Protein AF-A0A1L7V7K7-F1 (afdb_monomer_lite)

Organism: Fusarium proliferatum (strain ET1) (NCBI:txid1227346)

Sequence (189 aa):
MALFISEPGSHTLYAVCMPRGWQGPTYLFPGSSVAGHPISSGIRSSDGFTFQLPGIPSYNTPSGQVSMTYHRSRSNPRYSFSMSVEHGGSRRTESFEWRISSEAQRSAYSMVWQLVSLGRTSRSSSTRSRSSEVVAMVHEDNTASGSASAQRSGGFQFLGRAATGSMGYHWTVTALMSSVVILQDTSRE

Foldseek 3Di:
DKDFDADVVGFTQWIWDAPPPLQGKIFICGGDDPDDHGQKIWDADPFGIKMWHPADVVVRRHTDMKTWGWDDDPVWTKIKTWDWWADPNDTAIWIKMWTWDPCCVVPFFVTKIFIWTQGHPDPDDDDDDRPIDGFKMKTWTDDPDPDPVDDIDIDIDTDDPVNVVRGDDRVVVVSVVRSSNVVSVVVVD

Secondary structure (DSSP, 8-state):
-EEEEE-TTS-EEEEEE-TTGGGS-EEEEESSS--S--SEEEEEETTEEEEEE--BGGGTB--EEEEEEEE--SSS-EEEEEEEEEETTEEEEEEEEEEE-GGGGGSSEEEEEEEEEEEE--SS--------EEEEEEEEE------TT----EEEEE-GGGGGTTT-HHHHHHHHHHHHHHHHHHTT-

Structure (mmCIF, N/CA/C/O backbone):
data_AF-A0A1L7V7K7-F1
#
_entry.id   AF-A0A1L7V7K7-F1
#
loop_
_atom_site.group_PDB
_atom_site.id
_atom_site.type_symbol
_atom_site.label_atom_id
_atom_site.label_alt_id
_atom_site.label_comp_id
_atom_site.label_asym_id
_atom_site.label_entity_id
_atom_site.label_seq_id
_atom_site.pdbx_PDB_ins_code
_atom_site.Cartn_x
_atom_site.Cartn_y
_atom_site.Cartn_z
_atom_site.occupancy
_atom_site.B_iso_or_equiv
_atom_site.auth_seq_id
_atom_site.auth_comp_id
_atom_site.auth_asym_id
_atom_site.auth_atom_id
_atom_site.pdbx_PDB_model_num
ATOM 1 N N . MET A 1 1 ? 6.901 -17.111 -0.696 1.00 83.00 1 MET A N 1
ATOM 2 C CA . MET A 1 1 ? 5.439 -16.898 -0.630 1.00 83.00 1 MET A CA 1
ATOM 3 C C . MET A 1 1 ? 5.056 -15.815 -1.626 1.00 83.00 1 MET A C 1
ATOM 5 O O . MET A 1 1 ? 5.849 -14.895 -1.800 1.00 83.00 1 MET A O 1
ATOM 9 N N . ALA A 1 2 ? 3.891 -15.917 -2.268 1.00 85.25 2 ALA A N 1
ATOM 10 C CA . ALA A 1 2 ? 3.385 -14.883 -3.166 1.00 85.25 2 ALA A CA 1
ATOM 11 C C . ALA A 1 2 ? 1.914 -14.558 -2.868 1.00 85.25 2 ALA A C 1
ATOM 13 O O . ALA A 1 2 ? 1.168 -15.442 -2.451 1.00 85.25 2 ALA A O 1
ATOM 14 N N . LEU A 1 3 ? 1.528 -13.300 -3.074 1.00 85.75 3 LEU A N 1
ATOM 15 C CA . LEU A 1 3 ? 0.142 -12.832 -3.091 1.00 85.75 3 LEU A CA 1
ATOM 16 C C . LEU A 1 3 ? -0.147 -12.268 -4.481 1.00 85.75 3 LEU A C 1
ATOM 18 O O . LEU A 1 3 ? 0.707 -11.607 -5.069 1.00 85.75 3 LEU A O 1
ATOM 22 N N . PHE A 1 4 ? -1.345 -12.509 -4.994 1.00 86.50 4 PHE A N 1
ATOM 23 C CA . PHE A 1 4 ? -1.779 -12.001 -6.290 1.00 86.50 4 PHE A CA 1
ATOM 24 C C . PHE A 1 4 ? -2.942 -11.043 -6.075 1.00 86.50 4 PHE A C 1
ATOM 26 O O . PHE A 1 4 ? -3.904 -11.376 -5.389 1.00 86.50 4 PHE A O 1
ATOM 33 N N . ILE A 1 5 ? -2.829 -9.845 -6.638 1.00 85.62 5 ILE A N 1
ATOM 34 C CA . ILE A 1 5 ? -3.809 -8.773 -6.486 1.00 85.62 5 ILE A CA 1
ATOM 35 C C . ILE A 1 5 ? -4.532 -8.626 -7.815 1.00 85.62 5 ILE A C 1
ATOM 37 O O . ILE A 1 5 ? -3.906 -8.381 -8.846 1.00 85.62 5 ILE A O 1
ATOM 41 N N . SER A 1 6 ? -5.847 -8.785 -7.783 1.00 83.19 6 SER A N 1
ATOM 42 C CA . SER A 1 6 ? -6.733 -8.686 -8.941 1.00 83.19 6 SER A CA 1
ATOM 43 C C . SER A 1 6 ? -7.924 -7.804 -8.592 1.00 83.19 6 SER A C 1
ATOM 45 O O . SER A 1 6 ? -8.318 -7.712 -7.428 1.00 83.19 6 SER A O 1
ATOM 47 N N . GLU A 1 7 ? -8.491 -7.148 -9.600 1.00 81.75 7 GLU A N 1
ATOM 48 C CA . GLU A 1 7 ? -9.843 -6.609 -9.469 1.00 81.75 7 GLU A CA 1
ATOM 49 C C . GLU A 1 7 ? -10.854 -7.767 -9.477 1.00 81.75 7 GLU A C 1
ATOM 51 O O . GLU A 1 7 ? -10.605 -8.786 -10.135 1.00 81.75 7 GLU A O 1
ATOM 56 N N . PRO A 1 8 ? -11.999 -7.642 -8.783 1.00 76.25 8 PRO A N 1
ATOM 57 C CA . PRO A 1 8 ? -13.026 -8.677 -8.786 1.00 76.25 8 PRO A CA 1
ATOM 58 C C . PRO A 1 8 ? -13.440 -9.072 -10.211 1.00 76.25 8 PRO A C 1
ATOM 60 O O . PRO A 1 8 ? -13.884 -8.235 -10.992 1.00 76.25 8 PRO A O 1
ATOM 63 N N . GLY A 1 9 ? -13.291 -10.356 -10.549 1.00 76.00 9 GLY A N 1
ATOM 64 C CA . GLY A 1 9 ? -13.632 -10.886 -11.875 1.00 76.00 9 GLY A CA 1
ATOM 65 C C . GLY A 1 9 ? -12.645 -10.534 -12.997 1.00 76.00 9 GLY A C 1
ATOM 66 O O . GLY A 1 9 ? -12.953 -10.786 -14.159 1.00 76.00 9 GLY A O 1
ATOM 67 N N . SER A 1 10 ? -11.477 -9.972 -12.673 1.00 81.75 10 SER A N 1
ATOM 68 C CA . SER A 1 10 ? -10.456 -9.553 -13.640 1.00 81.75 10 SER A CA 1
ATOM 69 C C . SER A 1 10 ? -9.175 -10.390 -13.546 1.00 81.75 10 SER A C 1
ATOM 71 O O . SER A 1 10 ? -9.018 -11.265 -12.692 1.00 81.75 10 SER A O 1
ATOM 73 N N . HIS A 1 11 ? -8.230 -10.108 -14.441 1.00 83.38 11 HIS A N 1
ATOM 74 C CA . HIS A 1 11 ? -6.887 -10.673 -14.394 1.00 83.38 11 HIS A CA 1
ATOM 75 C C . HIS A 1 11 ? -6.049 -10.036 -13.273 1.00 83.38 11 HIS A C 1
ATOM 77 O O . HIS A 1 11 ? -6.272 -8.899 -12.855 1.00 83.38 11 HIS A O 1
ATOM 83 N N . THR A 1 12 ? -5.044 -10.769 -12.796 1.00 84.50 12 THR A N 1
ATOM 84 C CA . THR A 1 12 ? -4.096 -10.280 -11.789 1.00 84.50 12 THR A CA 1
ATOM 85 C C . THR A 1 12 ? -3.324 -9.063 -12.294 1.00 84.50 12 THR A C 1
ATOM 87 O O . THR A 1 12 ? -2.594 -9.143 -13.283 1.00 84.50 12 THR A O 1
ATOM 90 N N . LEU A 1 13 ? -3.448 -7.956 -11.565 1.00 86.94 13 LEU A N 1
ATOM 91 C CA . LEU A 1 13 ? -2.788 -6.684 -11.847 1.00 86.94 13 LEU A CA 1
ATOM 92 C C . LEU A 1 13 ? -1.387 -6.609 -11.247 1.00 86.94 13 LEU A C 1
ATOM 94 O O . LEU A 1 13 ? -0.499 -6.003 -11.845 1.00 86.94 13 LEU A O 1
ATOM 98 N N . TYR A 1 14 ? -1.191 -7.214 -10.074 1.00 90.81 14 TYR A N 1
ATOM 99 C CA . TYR A 1 14 ? 0.098 -7.216 -9.394 1.00 90.81 14 TYR A CA 1
ATOM 100 C C . TYR A 1 14 ? 0.385 -8.552 -8.720 1.00 90.81 14 TYR A C 1
ATOM 102 O O . TYR A 1 14 ? -0.503 -9.189 -8.148 1.00 90.81 14 TYR A O 1
ATOM 110 N N . ALA A 1 15 ? 1.660 -8.926 -8.705 1.00 92.00 15 ALA A N 1
ATOM 111 C CA . ALA A 1 15 ? 2.170 -10.037 -7.923 1.00 92.00 15 ALA A CA 1
ATOM 112 C C . ALA A 1 15 ? 3.086 -9.499 -6.824 1.00 92.00 15 ALA A C 1
ATOM 114 O O . ALA A 1 15 ? 4.034 -8.760 -7.080 1.00 92.00 15 ALA A O 1
ATOM 115 N N . VAL A 1 16 ? 2.821 -9.885 -5.583 1.00 92.25 16 VAL A N 1
ATOM 116 C CA . VAL A 1 16 ? 3.656 -9.549 -4.434 1.00 92.25 16 VAL A CA 1
ATOM 117 C C . VAL A 1 16 ? 4.442 -10.782 -4.035 1.00 92.25 16 VAL A C 1
ATOM 119 O O . VAL A 1 16 ? 3.859 -11.810 -3.707 1.00 92.25 16 VAL A O 1
ATOM 122 N N . CYS A 1 17 ? 5.765 -10.687 -4.024 1.00 92.25 17 CYS A N 1
ATOM 123 C CA . CYS A 1 17 ? 6.652 -11.764 -3.614 1.00 92.25 17 CYS A CA 1
ATOM 124 C C . CYS A 1 17 ? 7.291 -11.462 -2.258 1.00 92.25 17 CYS A C 1
ATOM 126 O O . CYS A 1 17 ? 7.844 -10.387 -2.032 1.00 92.25 17 CYS A O 1
ATOM 128 N N . MET A 1 18 ? 7.261 -12.458 -1.379 1.00 91.94 18 MET A N 1
ATOM 129 C CA . MET A 1 18 ? 7.929 -12.474 -0.083 1.00 91.94 18 MET A CA 1
ATOM 130 C C . MET A 1 18 ? 8.817 -13.727 -0.024 1.00 91.94 18 MET A C 1
ATOM 132 O O . MET A 1 18 ? 8.355 -14.804 0.388 1.00 91.94 18 MET A O 1
ATOM 136 N N . PRO A 1 19 ? 10.081 -13.651 -0.489 1.00 89.31 19 PRO A N 1
ATOM 137 C CA . PRO A 1 19 ? 10.934 -14.829 -0.654 1.00 89.31 19 PRO A CA 1
ATOM 138 C C . PRO A 1 19 ? 11.306 -15.481 0.681 1.00 89.31 19 PRO A C 1
ATOM 140 O O . PRO A 1 19 ? 11.466 -16.694 0.739 1.00 89.31 19 PRO A O 1
ATOM 143 N N . ARG A 1 20 ? 11.372 -14.701 1.768 1.00 87.81 20 ARG A N 1
ATOM 144 C CA . ARG A 1 20 ? 11.636 -15.194 3.133 1.00 87.81 20 ARG A CA 1
ATOM 145 C C . ARG A 1 20 ? 10.361 -15.307 3.986 1.00 87.81 20 ARG A C 1
ATOM 147 O O . ARG A 1 20 ? 10.420 -15.207 5.206 1.00 87.81 20 ARG A O 1
ATOM 154 N N . GLY A 1 21 ? 9.204 -15.478 3.341 1.00 84.25 21 GLY A N 1
ATOM 155 C CA . GLY A 1 21 ? 7.898 -15.550 4.008 1.00 84.25 21 GLY A CA 1
ATOM 156 C C . GLY A 1 21 ? 7.447 -14.213 4.607 1.00 84.25 21 GLY A C 1
ATOM 157 O O . GLY A 1 21 ? 8.008 -13.165 4.293 1.00 84.25 21 GLY A O 1
ATOM 158 N N . TRP A 1 22 ? 6.446 -14.255 5.492 1.00 79.62 22 TRP A N 1
ATOM 159 C CA . TRP A 1 22 ? 5.817 -13.077 6.114 1.00 79.62 22 TRP A CA 1
ATOM 160 C C . TRP A 1 22 ? 6.782 -12.159 6.883 1.00 79.62 22 TRP A C 1
ATOM 162 O O . TRP A 1 22 ? 6.464 -11.006 7.140 1.00 79.62 22 TRP A O 1
ATOM 172 N N . GLN A 1 23 ? 7.970 -12.640 7.251 1.00 79.00 23 GLN A N 1
ATOM 173 C CA . GLN A 1 23 ? 8.975 -11.840 7.961 1.00 79.00 23 GLN A CA 1
ATOM 174 C C . GLN A 1 23 ? 10.032 -11.221 7.034 1.00 79.00 23 GLN A C 1
ATOM 176 O O . GLN A 1 23 ? 10.918 -10.504 7.499 1.00 79.00 23 GLN A O 1
ATOM 181 N N . GLY A 1 24 ? 9.969 -11.536 5.742 1.00 85.56 24 GLY A N 1
ATOM 182 C CA . GLY A 1 24 ? 10.949 -11.142 4.748 1.00 85.56 24 GLY A CA 1
ATOM 183 C C . GLY A 1 24 ? 10.698 -9.781 4.105 1.00 85.56 24 GLY A C 1
ATOM 184 O O . GLY A 1 24 ? 9.667 -9.151 4.338 1.00 85.56 24 GLY A O 1
ATOM 185 N N . PRO A 1 25 ? 11.631 -9.346 3.241 1.00 92.19 25 PRO A N 1
ATOM 186 C CA . PRO A 1 25 ? 11.373 -8.245 2.326 1.00 92.19 25 PRO A CA 1
ATOM 187 C C . PRO A 1 25 ? 10.190 -8.568 1.406 1.00 92.19 25 PRO A C 1
ATOM 189 O O . PRO A 1 25 ? 9.954 -9.727 1.053 1.00 92.19 25 PRO A O 1
ATOM 192 N N . THR A 1 26 ? 9.493 -7.518 0.994 1.00 94.38 26 THR A N 1
ATOM 193 C CA . THR A 1 26 ? 8.319 -7.573 0.121 1.00 94.38 26 THR A CA 1
ATOM 194 C C . THR A 1 26 ? 8.671 -6.940 -1.212 1.00 94.38 26 THR A C 1
ATOM 196 O O . THR A 1 26 ? 9.276 -5.874 -1.246 1.00 94.38 26 THR A O 1
ATOM 199 N N . TYR A 1 27 ? 8.293 -7.569 -2.317 1.00 95.19 27 TYR A N 1
ATOM 200 C CA . TYR A 1 27 ? 8.571 -7.075 -3.663 1.00 95.19 27 TYR A CA 1
ATOM 201 C C . TYR A 1 27 ? 7.287 -7.060 -4.479 1.00 95.19 2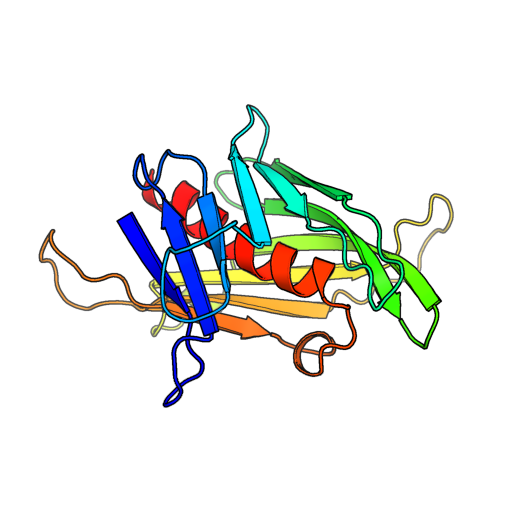7 TYR A C 1
ATOM 203 O O . TYR A 1 27 ? 6.605 -8.078 -4.550 1.00 95.19 27 TYR A O 1
ATOM 211 N N . LEU A 1 28 ? 6.973 -5.930 -5.102 1.00 95.25 28 LEU A N 1
ATOM 212 C CA . LEU A 1 28 ? 5.815 -5.773 -5.975 1.00 95.25 28 LEU A CA 1
ATOM 213 C C . LEU A 1 28 ? 6.252 -5.882 -7.431 1.00 95.25 28 LEU A C 1
ATOM 215 O O . LEU A 1 28 ? 7.152 -5.161 -7.861 1.00 95.25 28 LEU A O 1
ATOM 219 N N . PHE A 1 29 ? 5.587 -6.741 -8.188 1.00 93.75 29 PHE A N 1
ATOM 220 C CA . PHE A 1 29 ? 5.781 -6.938 -9.617 1.00 93.75 29 PHE A CA 1
ATOM 221 C C . PHE A 1 29 ? 4.502 -6.554 -10.365 1.00 93.75 29 PHE A C 1
ATOM 223 O O . PHE A 1 29 ? 3.403 -6.790 -9.852 1.00 93.75 29 PHE A O 1
ATOM 230 N N . PRO A 1 30 ? 4.623 -5.967 -11.565 1.00 90.31 30 PRO A N 1
ATOM 231 C CA . PRO A 1 30 ? 3.476 -5.714 -12.420 1.00 90.31 30 PRO A CA 1
ATOM 232 C C . PRO A 1 30 ? 2.974 -7.027 -13.039 1.00 90.31 30 PRO A C 1
ATOM 234 O O . PRO A 1 30 ? 3.761 -7.901 -13.403 1.00 90.31 30 PRO A O 1
ATOM 237 N N . GLY A 1 31 ? 1.658 -7.146 -13.192 1.00 88.12 31 GLY A N 1
ATOM 238 C CA . GLY A 1 31 ? 0.999 -8.294 -13.807 1.00 88.12 31 GLY A CA 1
ATOM 239 C C . GLY A 1 31 ? 0.912 -9.526 -12.906 1.00 88.12 31 GLY A C 1
ATOM 240 O O . GLY A 1 31 ? 0.978 -9.453 -11.679 1.00 88.12 31 GLY A O 1
ATOM 241 N N . SER A 1 32 ? 0.739 -10.686 -13.538 1.00 84.81 32 SER A N 1
ATOM 242 C CA . SER A 1 32 ? 0.409 -11.951 -12.873 1.00 84.81 32 SER A CA 1
ATOM 243 C C . SER A 1 32 ? 1.611 -12.830 -12.518 1.00 84.81 32 SER A C 1
ATOM 245 O O . SER A 1 32 ? 1.422 -13.927 -11.996 1.00 84.81 32 SER A O 1
ATOM 247 N N . SER A 1 33 ? 2.843 -12.396 -12.802 1.00 87.25 33 SER A N 1
ATOM 248 C CA . SER A 1 33 ? 4.048 -13.216 -12.629 1.00 87.25 33 SER A CA 1
ATOM 249 C C . SER A 1 33 ? 5.135 -12.509 -11.827 1.00 87.25 33 SER A C 1
ATOM 251 O O . SER A 1 33 ? 5.398 -11.326 -12.027 1.00 87.25 33 SER A O 1
ATOM 253 N N . VAL A 1 34 ? 5.840 -13.269 -10.988 1.00 88.75 34 VAL A N 1
ATOM 254 C CA . VAL A 1 34 ? 7.068 -12.826 -10.311 1.00 88.75 34 VAL A CA 1
ATOM 255 C C . VAL A 1 34 ? 8.242 -12.989 -11.280 1.00 88.75 34 VAL A C 1
ATOM 257 O O . VAL A 1 34 ? 9.012 -13.942 -11.193 1.00 88.75 34 VAL A O 1
ATOM 260 N N . ALA A 1 35 ? 8.332 -12.091 -12.258 1.00 87.56 35 ALA A N 1
ATOM 261 C CA . ALA A 1 35 ? 9.366 -12.109 -13.286 1.00 87.56 35 ALA A CA 1
ATOM 262 C C . ALA A 1 35 ? 9.871 -10.690 -13.580 1.00 87.56 35 ALA A C 1
ATOM 264 O O . ALA A 1 35 ? 9.125 -9.717 -13.484 1.00 87.56 35 ALA A O 1
ATOM 265 N N . GLY A 1 36 ? 11.147 -10.577 -13.955 1.00 86.88 36 GLY A N 1
ATOM 266 C CA . GLY A 1 36 ? 11.787 -9.293 -14.240 1.00 86.88 36 GLY A CA 1
ATOM 267 C C . GLY A 1 36 ? 12.149 -8.496 -12.983 1.00 86.88 36 GLY A C 1
ATOM 268 O O . GLY A 1 36 ? 12.460 -9.068 -11.938 1.00 86.88 36 GLY A O 1
ATOM 269 N N . HIS A 1 37 ? 12.149 -7.166 -13.103 1.00 88.56 37 HIS A N 1
ATOM 270 C CA . HIS A 1 37 ? 12.490 -6.258 -12.007 1.00 88.56 37 HIS A CA 1
ATOM 271 C C . HIS A 1 37 ? 11.230 -5.838 -11.235 1.00 88.56 37 HIS A C 1
ATOM 273 O O . HIS A 1 37 ? 10.242 -5.450 -11.864 1.00 88.56 37 HIS A O 1
ATOM 279 N N . PRO A 1 38 ? 11.247 -5.869 -9.890 1.00 92.62 38 PRO A N 1
ATOM 280 C CA . PRO A 1 38 ? 10.125 -5.383 -9.101 1.00 92.62 38 PRO A CA 1
ATOM 281 C C . PRO A 1 38 ? 9.952 -3.873 -9.295 1.00 92.62 38 PRO A C 1
ATOM 283 O O . PRO A 1 38 ? 10.927 -3.122 -9.317 1.00 92.62 38 PRO A O 1
ATOM 286 N N . ILE A 1 39 ? 8.702 -3.420 -9.379 1.00 93.62 39 ILE A N 1
ATOM 287 C CA . ILE A 1 39 ? 8.369 -1.992 -9.437 1.00 93.62 39 ILE A CA 1
ATOM 288 C C . ILE A 1 39 ? 8.505 -1.324 -8.072 1.00 93.62 39 ILE A C 1
ATOM 290 O O . ILE A 1 39 ? 8.667 -0.115 -8.006 1.00 93.62 39 ILE A O 1
ATOM 294 N N . SER A 1 40 ? 8.450 -2.085 -6.978 1.00 95.44 40 SER A N 1
ATOM 295 C CA . SER A 1 40 ? 8.693 -1.568 -5.633 1.00 95.44 40 SER A CA 1
ATOM 296 C C . SER A 1 40 ? 9.220 -2.660 -4.713 1.00 95.44 40 SER A C 1
ATOM 298 O O . SER A 1 40 ? 8.922 -3.842 -4.895 1.00 95.44 40 SER A O 1
ATOM 300 N N . SER A 1 41 ? 9.997 -2.262 -3.710 1.00 95.50 41 SER A N 1
ATOM 301 C CA . SER A 1 41 ? 10.433 -3.143 -2.631 1.00 95.50 41 SER A CA 1
ATOM 302 C C . SER A 1 41 ? 10.151 -2.514 -1.272 1.00 95.50 41 SER A C 1
ATOM 304 O O . SER A 1 41 ? 10.249 -1.302 -1.105 1.00 95.50 41 SER A O 1
ATOM 306 N N . GLY A 1 42 ? 9.770 -3.342 -0.307 1.00 94.88 42 GLY A N 1
ATOM 307 C CA . GLY A 1 42 ? 9.494 -2.980 1.074 1.00 94.88 42 GLY A CA 1
ATOM 308 C C . GLY A 1 42 ? 10.417 -3.757 1.997 1.00 94.88 42 GLY A C 1
ATOM 309 O O . GLY A 1 42 ? 10.508 -4.982 1.908 1.00 94.88 42 GLY A O 1
ATOM 310 N N . ILE A 1 43 ? 11.110 -3.048 2.881 1.00 92.81 43 ILE A N 1
ATOM 311 C CA . ILE A 1 43 ? 12.002 -3.643 3.876 1.00 92.81 43 ILE A CA 1
ATOM 312 C C . ILE A 1 43 ? 11.571 -3.148 5.250 1.00 92.81 43 ILE A C 1
ATOM 314 O O . ILE A 1 43 ? 11.309 -1.961 5.443 1.00 92.81 43 ILE A O 1
ATOM 318 N N . ARG A 1 44 ? 11.496 -4.066 6.211 1.00 88.44 44 ARG A N 1
ATOM 319 C CA . ARG A 1 44 ? 11.231 -3.735 7.609 1.00 88.44 44 ARG A CA 1
ATOM 320 C C . ARG A 1 44 ? 12.470 -3.108 8.252 1.00 88.44 44 ARG A C 1
ATOM 322 O O . ARG A 1 44 ? 13.573 -3.626 8.097 1.00 88.44 44 ARG A O 1
ATOM 329 N N . SER A 1 45 ? 12.269 -2.039 9.010 1.00 83.00 45 SER A N 1
ATOM 330 C CA . SER A 1 45 ? 13.265 -1.420 9.890 1.00 83.00 45 SER A CA 1
ATOM 331 C C . SER A 1 45 ? 12.855 -1.593 11.363 1.00 83.00 45 SER A C 1
ATOM 333 O O . SER A 1 45 ? 11.803 -2.167 11.658 1.00 83.00 45 SER A O 1
ATOM 335 N N . SER A 1 46 ? 13.686 -1.140 12.309 1.00 79.00 46 SER A N 1
ATOM 336 C CA . SER A 1 46 ? 13.387 -1.197 13.754 1.00 79.00 46 SER A CA 1
ATOM 337 C C . SER A 1 46 ? 12.040 -0.555 14.100 1.00 79.00 46 SER A C 1
ATOM 339 O O . SER A 1 46 ? 11.251 -1.125 14.861 1.00 79.00 46 SER A O 1
ATOM 341 N N . ASP A 1 47 ? 11.769 0.589 13.470 1.00 83.00 47 ASP A N 1
ATOM 342 C CA . ASP A 1 47 ? 10.685 1.505 13.832 1.00 83.00 47 ASP A CA 1
ATOM 343 C C . ASP A 1 47 ? 9.562 1.562 12.783 1.00 83.00 47 ASP A C 1
ATOM 345 O O . ASP A 1 47 ? 8.646 2.382 12.878 1.00 83.00 47 ASP A O 1
ATOM 349 N N . GLY A 1 48 ? 9.605 0.681 11.776 1.00 90.31 48 GLY A N 1
ATOM 350 C CA . GLY A 1 48 ? 8.571 0.600 10.752 1.00 90.31 48 GLY A CA 1
ATOM 351 C C . GLY A 1 48 ? 9.020 -0.096 9.470 1.00 90.31 48 GLY A C 1
ATOM 352 O O . GLY A 1 48 ? 9.577 -1.194 9.502 1.00 90.31 48 GLY A O 1
ATOM 353 N N . PHE A 1 49 ? 8.726 0.526 8.332 1.00 93.62 49 PHE A N 1
ATOM 354 C CA . PHE A 1 49 ? 8.955 -0.024 7.000 1.00 93.62 49 PHE A CA 1
ATOM 355 C C . PHE A 1 49 ? 9.436 1.058 6.044 1.00 93.62 49 PHE A C 1
ATOM 357 O O . PHE A 1 49 ? 9.033 2.214 6.138 1.00 93.62 49 PHE A O 1
ATOM 364 N N . THR A 1 50 ? 10.256 0.663 5.083 1.00 95.56 50 THR A N 1
ATOM 365 C CA . THR A 1 50 ? 10.773 1.556 4.054 1.00 95.56 50 THR A CA 1
ATOM 366 C C . THR A 1 50 ? 10.464 0.982 2.685 1.00 95.56 50 THR A C 1
ATOM 368 O O . THR A 1 50 ? 10.801 -0.170 2.405 1.00 95.56 50 THR A O 1
ATOM 371 N N . PHE A 1 51 ? 9.849 1.795 1.831 1.00 96.31 51 PHE A N 1
ATOM 372 C CA . PHE A 1 51 ? 9.465 1.441 0.471 1.00 96.31 51 PHE A CA 1
ATOM 373 C C . PHE A 1 51 ? 10.347 2.161 -0.545 1.00 96.31 51 PHE A C 1
ATOM 375 O O . PHE A 1 51 ? 10.500 3.380 -0.475 1.00 96.31 51 PHE A O 1
ATOM 382 N N . GLN A 1 52 ? 10.905 1.418 -1.498 1.00 96.75 52 GLN A N 1
ATOM 383 C CA . GLN A 1 52 ? 11.581 1.963 -2.674 1.00 96.75 52 GLN A CA 1
ATOM 384 C C . GLN A 1 52 ? 10.576 2.108 -3.812 1.00 96.75 52 GLN A C 1
ATOM 386 O O . GLN A 1 52 ? 9.844 1.164 -4.122 1.00 96.75 52 GLN A O 1
ATOM 391 N N . LEU A 1 53 ? 10.550 3.280 -4.436 1.00 94.38 53 LEU A N 1
ATOM 392 C CA . LEU A 1 53 ? 9.649 3.620 -5.529 1.00 94.38 53 LEU A CA 1
ATOM 393 C C . LEU A 1 53 ? 10.434 3.800 -6.832 1.00 94.38 53 LEU A C 1
ATOM 395 O O . LEU A 1 53 ? 11.524 4.384 -6.820 1.00 94.38 53 LEU A O 1
ATOM 399 N N . PRO A 1 54 ? 9.887 3.335 -7.966 1.00 91.56 54 PRO A N 1
ATOM 400 C CA . PRO A 1 54 ? 10.608 3.334 -9.224 1.00 91.56 54 PRO A CA 1
ATOM 401 C C . PRO A 1 54 ? 10.638 4.748 -9.801 1.00 91.56 54 PRO A C 1
ATOM 403 O O . PRO A 1 54 ? 9.695 5.522 -9.627 1.00 91.56 54 PRO A O 1
ATOM 406 N N . GLY A 1 55 ? 11.695 5.086 -10.536 1.00 88.12 55 GLY A N 1
ATOM 407 C CA . GLY A 1 55 ? 11.634 6.241 -11.426 1.00 88.12 55 GLY A CA 1
ATOM 408 C C . GLY A 1 55 ? 10.679 5.946 -12.582 1.00 88.12 55 GLY A C 1
ATOM 409 O O . GLY A 1 55 ? 10.674 4.831 -13.101 1.00 88.12 55 GLY A O 1
ATOM 410 N N . ILE A 1 56 ? 9.880 6.929 -12.991 1.00 84.81 56 ILE A N 1
ATOM 411 C CA . ILE A 1 56 ? 8.992 6.825 -14.151 1.00 84.81 56 ILE A CA 1
ATOM 412 C C . ILE A 1 56 ? 9.423 7.876 -15.179 1.00 84.81 56 ILE A C 1
ATOM 414 O O . ILE A 1 56 ? 8.997 9.035 -15.088 1.00 84.81 56 ILE A O 1
ATOM 418 N N . PRO A 1 57 ? 10.286 7.501 -16.146 1.00 80.19 57 PRO A N 1
ATOM 419 C CA . PRO A 1 57 ? 10.846 8.442 -17.114 1.00 80.19 57 PRO A CA 1
ATOM 420 C C . PRO A 1 57 ? 9.779 9.164 -17.940 1.00 80.19 57 PRO A C 1
ATOM 422 O O . PRO A 1 57 ? 9.894 10.366 -18.164 1.00 80.19 57 PRO A O 1
ATOM 425 N N . SER A 1 58 ? 8.701 8.466 -18.317 1.00 80.38 58 SER A N 1
ATOM 426 C CA . SER A 1 58 ? 7.599 9.021 -19.118 1.00 80.38 58 SER A CA 1
ATOM 427 C C . SER A 1 58 ? 6.871 10.190 -18.448 1.00 80.38 58 SER A C 1
ATOM 429 O O . SER A 1 58 ? 6.261 10.998 -19.138 1.00 80.38 58 SER A O 1
ATOM 431 N N . TYR A 1 59 ? 6.958 10.303 -17.120 1.00 76.88 59 TYR A N 1
ATOM 432 C CA . TYR A 1 59 ? 6.351 11.384 -16.338 1.00 76.88 59 TYR A CA 1
ATOM 433 C C . TYR A 1 59 ? 7.396 12.216 -15.584 1.00 76.88 59 TYR A C 1
ATOM 435 O O . TYR A 1 59 ? 7.061 12.847 -14.581 1.00 76.88 59 TYR A O 1
ATOM 443 N N . ASN A 1 60 ? 8.671 12.158 -16.001 1.00 81.44 60 ASN A N 1
ATOM 444 C CA . ASN A 1 60 ? 9.808 12.811 -15.342 1.00 81.44 60 ASN A CA 1
ATOM 445 C C . ASN A 1 60 ? 9.774 12.677 -13.807 1.00 81.44 60 ASN A C 1
ATOM 447 O O . ASN A 1 60 ? 9.977 13.631 -13.052 1.00 81.44 60 ASN A O 1
ATOM 451 N N . THR A 1 61 ? 9.392 11.494 -13.331 1.00 83.00 61 THR A N 1
ATOM 452 C CA . THR A 1 61 ? 9.218 11.247 -11.905 1.00 83.00 61 THR A CA 1
ATOM 453 C C . THR A 1 61 ? 10.441 10.486 -11.413 1.00 83.00 61 THR A C 1
ATOM 455 O O . THR A 1 61 ? 10.651 9.357 -11.857 1.00 83.00 61 THR A O 1
ATOM 458 N N . PRO A 1 62 ? 11.280 11.079 -10.546 1.00 87.44 62 PRO A N 1
ATOM 459 C CA . PRO A 1 62 ? 12.488 10.418 -10.074 1.00 87.44 62 PRO A CA 1
ATOM 460 C C . PRO A 1 62 ? 12.138 9.216 -9.195 1.00 87.44 62 PRO A C 1
ATOM 462 O O . PRO A 1 62 ? 11.052 9.151 -8.619 1.00 87.44 62 PRO A O 1
ATOM 465 N N . SER A 1 63 ? 13.069 8.270 -9.067 1.00 91.69 63 SER A N 1
ATOM 466 C CA . SER A 1 63 ? 12.973 7.240 -8.032 1.00 91.69 63 SER A CA 1
ATOM 467 C C . SER A 1 63 ? 12.918 7.891 -6.653 1.00 91.69 63 SER A C 1
ATOM 469 O O . SER A 1 63 ? 13.510 8.950 -6.433 1.00 91.69 63 SER A O 1
ATOM 471 N N . GLY A 1 64 ? 12.238 7.246 -5.716 1.00 92.19 64 GLY A N 1
ATOM 472 C CA . GLY A 1 64 ? 12.031 7.802 -4.387 1.00 92.19 64 GLY A CA 1
ATOM 473 C C . GLY A 1 64 ? 12.010 6.737 -3.311 1.00 92.19 64 GLY A C 1
ATOM 474 O O . GLY A 1 64 ? 11.981 5.540 -3.589 1.00 92.19 64 GLY A O 1
ATOM 475 N N . GLN A 1 65 ? 11.992 7.197 -2.069 1.00 95.06 65 GLN A N 1
ATOM 476 C CA . GLN A 1 65 ? 11.859 6.348 -0.900 1.00 95.06 65 GLN A CA 1
ATOM 477 C C . GLN A 1 65 ? 10.773 6.919 0.008 1.00 95.06 65 GLN A C 1
ATOM 479 O O . GLN A 1 65 ? 10.717 8.131 0.221 1.00 95.06 65 GLN A O 1
ATOM 484 N N . VAL A 1 66 ? 9.921 6.050 0.548 1.00 96.12 66 VAL A N 1
ATOM 485 C CA . VAL A 1 66 ? 8.914 6.420 1.547 1.00 96.12 66 VAL A CA 1
ATOM 486 C C . VAL A 1 66 ? 9.132 5.594 2.802 1.00 96.12 66 VAL A C 1
ATOM 488 O O . VAL A 1 66 ? 9.154 4.365 2.750 1.00 96.12 66 VAL A O 1
ATOM 491 N N . SER A 1 67 ? 9.263 6.277 3.934 1.00 96.00 67 SER A N 1
ATOM 492 C CA . SER A 1 67 ? 9.333 5.648 5.249 1.00 96.00 67 SER A CA 1
ATOM 493 C C . SER A 1 67 ? 7.960 5.683 5.907 1.00 96.00 67 SER A C 1
ATOM 495 O O . SER A 1 67 ? 7.326 6.736 6.001 1.00 96.00 67 SER A O 1
ATOM 497 N N . MET A 1 68 ? 7.522 4.525 6.379 1.00 96.56 68 MET A N 1
ATOM 498 C CA . MET A 1 68 ? 6.330 4.346 7.184 1.00 96.56 68 MET A CA 1
ATOM 499 C C . MET A 1 68 ? 6.744 3.996 8.604 1.00 96.56 68 MET A C 1
ATOM 501 O O . MET A 1 68 ? 7.448 3.014 8.820 1.00 96.56 68 MET A O 1
ATOM 505 N N . THR A 1 69 ? 6.313 4.792 9.571 1.00 95.44 69 THR A N 1
ATOM 506 C CA . THR A 1 69 ? 6.562 4.546 10.990 1.00 95.44 69 THR A CA 1
ATOM 507 C C . THR A 1 69 ? 5.435 3.714 11.581 1.00 95.44 69 THR A C 1
ATOM 509 O O . THR A 1 69 ? 4.282 3.831 11.163 1.00 95.44 69 THR A O 1
ATOM 512 N N . TYR A 1 70 ? 5.764 2.873 12.559 1.00 92.62 70 TYR A N 1
ATOM 513 C CA . TYR A 1 70 ? 4.778 2.099 13.303 1.00 92.62 70 TYR A CA 1
ATOM 514 C C . TYR A 1 70 ? 4.691 2.587 14.750 1.00 92.62 70 TYR A C 1
ATOM 516 O O . TYR A 1 70 ? 5.607 2.395 15.550 1.00 92.62 70 TYR A O 1
ATOM 524 N N . HIS A 1 71 ? 3.562 3.197 15.102 1.00 90.75 71 HIS A N 1
ATOM 525 C CA . HIS A 1 71 ? 3.241 3.538 16.478 1.00 90.75 71 HIS A CA 1
ATOM 526 C C . HIS A 1 71 ? 2.580 2.339 17.166 1.00 90.75 71 HIS A C 1
ATOM 528 O O . HIS A 1 71 ? 1.378 2.090 17.019 1.00 90.75 71 HIS A O 1
ATOM 534 N N . ARG A 1 72 ? 3.387 1.605 17.938 1.00 85.88 72 ARG A N 1
ATOM 535 C CA . ARG A 1 72 ? 2.940 0.461 18.739 1.00 85.88 72 ARG A CA 1
ATOM 536 C C . ARG A 1 72 ? 2.067 0.930 19.896 1.00 85.88 72 ARG A C 1
ATOM 538 O O . ARG A 1 72 ? 2.540 1.575 20.825 1.00 85.88 72 ARG A O 1
ATOM 545 N N . SER A 1 73 ? 0.798 0.552 19.864 1.00 85.81 73 SER A N 1
ATOM 546 C CA . SER A 1 73 ? -0.133 0.703 20.978 1.00 85.81 73 SER A CA 1
ATOM 547 C C . SER A 1 73 ? -1.070 -0.493 20.988 1.00 85.81 73 SER A C 1
ATOM 549 O O . SER A 1 73 ? -1.598 -0.855 19.943 1.00 85.81 73 SER A O 1
ATOM 551 N N . ARG A 1 74 ? -1.300 -1.088 22.163 1.00 78.62 74 ARG A N 1
ATOM 552 C CA . ARG A 1 74 ? -2.175 -2.264 22.307 1.00 78.62 74 ARG A CA 1
ATOM 553 C C . ARG A 1 74 ? -3.625 -1.989 21.911 1.00 78.62 74 ARG A C 1
ATOM 555 O O . ARG A 1 74 ? -4.302 -2.887 21.440 1.00 78.62 74 ARG A O 1
ATOM 562 N N . SER A 1 75 ? -4.112 -0.771 22.138 1.00 82.56 75 SER A N 1
ATOM 563 C CA . SER A 1 75 ? -5.514 -0.404 21.897 1.00 82.56 75 SER A CA 1
ATOM 564 C C . SER A 1 75 ? -5.722 0.442 20.644 1.00 82.56 75 SER A C 1
ATOM 566 O O . SER A 1 75 ? -6.856 0.642 20.222 1.00 82.56 75 SER A O 1
ATOM 568 N N . ASN A 1 76 ? -4.650 0.994 20.073 1.00 86.75 76 ASN A N 1
ATOM 569 C CA . ASN A 1 76 ? -4.731 1.951 18.969 1.00 86.75 76 ASN A CA 1
ATOM 570 C C . ASN A 1 76 ? -3.424 1.962 18.152 1.00 86.75 76 ASN A C 1
ATOM 572 O O . ASN A 1 76 ? -2.720 2.982 18.128 1.00 86.75 76 ASN A O 1
ATOM 576 N N . PRO A 1 77 ? -3.042 0.818 17.557 1.00 90.75 77 PRO A N 1
ATOM 577 C CA . PRO A 1 77 ? -1.867 0.731 16.699 1.00 90.75 77 PRO A CA 1
ATOM 578 C C . PRO A 1 77 ? -2.079 1.562 15.428 1.00 90.75 77 PRO A C 1
ATOM 580 O O . PRO A 1 77 ? -3.191 1.645 14.901 1.00 90.75 77 PRO A O 1
ATOM 583 N N . ARG A 1 78 ? -1.017 2.221 14.950 1.00 93.62 78 ARG A N 1
ATOM 584 C CA . ARG A 1 78 ? -1.081 3.124 13.787 1.00 93.62 78 ARG A CA 1
ATOM 585 C C . ARG A 1 78 ? 0.162 3.007 12.926 1.00 93.62 78 ARG A C 1
ATOM 587 O O . ARG A 1 78 ? 1.268 2.996 13.464 1.00 93.62 78 ARG A O 1
ATOM 594 N N . TYR A 1 79 ? -0.019 3.003 11.610 1.00 95.50 79 TYR A N 1
ATOM 595 C CA . TYR A 1 79 ? 1.090 3.103 10.660 1.00 95.50 79 TYR A CA 1
ATOM 596 C C . TYR A 1 79 ? 0.980 4.405 9.889 1.00 95.50 79 TYR A C 1
ATOM 598 O O . TYR A 1 79 ? -0.042 4.644 9.249 1.00 95.50 79 TYR A O 1
ATOM 606 N N . SER A 1 80 ? 2.019 5.231 9.921 1.00 96.06 80 SER A N 1
ATOM 607 C CA . SER A 1 80 ? 1.950 6.583 9.366 1.00 96.06 80 SER A CA 1
ATOM 608 C C . SER A 1 80 ? 3.081 6.821 8.380 1.00 96.06 80 SER A C 1
ATOM 610 O O . SER A 1 80 ? 4.226 6.452 8.623 1.00 96.06 80 SER A O 1
ATOM 612 N N . PHE A 1 81 ? 2.778 7.457 7.255 1.00 96.50 81 PHE A N 1
ATOM 613 C CA . PHE A 1 81 ? 3.777 7.870 6.272 1.00 96.50 81 PHE A CA 1
ATOM 614 C C . PHE A 1 81 ? 3.407 9.229 5.691 1.00 96.50 81 PHE A C 1
ATOM 616 O O . PHE A 1 81 ? 2.285 9.712 5.836 1.00 96.50 81 PHE A O 1
ATOM 623 N N . SER A 1 82 ? 4.367 9.892 5.059 1.00 95.94 82 SER A N 1
ATOM 624 C CA . SER A 1 82 ? 4.121 11.134 4.328 1.00 95.94 82 SER A CA 1
ATOM 625 C C . SER A 1 82 ? 4.813 11.069 2.984 1.00 95.94 82 SER A C 1
ATOM 627 O O . SER A 1 82 ? 5.926 10.558 2.885 1.00 95.94 82 SER A O 1
ATOM 629 N N . MET A 1 83 ? 4.155 11.579 1.952 1.00 94.06 83 MET A N 1
ATOM 630 C CA . MET A 1 83 ? 4.715 11.594 0.607 1.00 94.06 83 MET A CA 1
ATOM 631 C C . MET A 1 83 ? 4.080 12.680 -0.254 1.00 94.06 83 MET A C 1
ATOM 633 O O . MET A 1 83 ? 3.024 13.223 0.079 1.00 94.06 83 MET A O 1
ATOM 637 N N . SER A 1 84 ? 4.731 13.001 -1.369 1.00 91.44 84 SER A N 1
ATOM 638 C CA . SER A 1 84 ? 4.159 13.879 -2.384 1.00 91.44 84 SER A CA 1
ATOM 639 C C . SER A 1 84 ? 3.084 13.143 -3.181 1.00 91.44 84 SER A C 1
ATOM 641 O O . SER A 1 84 ? 3.317 12.039 -3.668 1.00 91.44 84 SER A O 1
ATOM 643 N N . VAL A 1 85 ? 1.923 13.774 -3.322 1.00 90.94 85 VAL A N 1
ATOM 644 C CA . VAL A 1 85 ? 0.781 13.274 -4.094 1.00 90.94 85 VAL A CA 1
ATOM 645 C C . VAL A 1 85 ? 0.339 14.314 -5.111 1.00 90.94 85 VAL A C 1
ATOM 647 O O . VAL A 1 85 ? 0.591 15.515 -4.946 1.00 90.94 85 VAL A O 1
ATOM 650 N N . GLU A 1 86 ? -0.321 13.852 -6.165 1.00 87.69 86 GLU A N 1
ATOM 651 C CA . GLU A 1 86 ? -0.917 14.725 -7.171 1.00 87.69 86 GLU A CA 1
ATOM 652 C C . GLU A 1 86 ? -2.217 15.356 -6.646 1.00 87.69 86 GLU A C 1
ATOM 654 O O . GLU A 1 86 ? -2.997 14.742 -5.916 1.00 87.69 86 GLU A O 1
ATOM 659 N N . HIS A 1 87 ? -2.418 16.638 -6.952 1.00 82.62 87 HIS A N 1
ATOM 660 C CA . HIS A 1 87 ? -3.600 17.396 -6.563 1.00 82.62 87 HIS A CA 1
ATOM 661 C C . HIS A 1 87 ? -3.824 18.585 -7.505 1.00 82.62 87 HIS A C 1
ATOM 663 O O . HIS A 1 87 ? -3.058 19.553 -7.487 1.00 82.62 87 HIS A O 1
ATOM 669 N N . GLY A 1 88 ? -4.886 18.526 -8.315 1.00 74.44 88 GLY A N 1
ATOM 670 C CA . GLY A 1 88 ? -5.306 19.641 -9.176 1.00 74.44 88 GLY A CA 1
ATOM 671 C C . GLY A 1 88 ? -4.209 20.144 -10.123 1.00 74.44 88 GLY A C 1
ATOM 672 O O . GLY A 1 88 ? -4.053 21.348 -10.283 1.00 74.44 88 GLY A O 1
ATOM 673 N N . GLY A 1 89 ? -3.396 19.236 -10.677 1.00 77.12 89 GLY A N 1
ATOM 674 C CA . GLY A 1 89 ? -2.274 19.574 -11.567 1.00 77.12 89 GLY A CA 1
ATOM 675 C C . GLY A 1 89 ? -0.981 20.005 -10.859 1.00 77.12 89 GLY A C 1
ATOM 676 O O . GLY A 1 89 ? 0.008 20.300 -11.521 1.00 77.12 89 GLY A O 1
ATOM 677 N N . SER A 1 90 ? -0.957 20.015 -9.524 1.00 82.75 90 SER A N 1
ATOM 678 C CA . SER A 1 90 ? 0.236 20.294 -8.713 1.00 82.75 90 SER A CA 1
ATOM 679 C C . SER A 1 90 ? 0.617 19.091 -7.845 1.00 82.75 90 SER A C 1
ATOM 681 O O . SER A 1 90 ? -0.196 18.193 -7.625 1.00 82.75 90 SER A O 1
ATOM 683 N N . ARG A 1 91 ? 1.848 19.069 -7.321 1.00 86.25 91 ARG A N 1
ATOM 684 C CA . ARG A 1 91 ? 2.274 18.094 -6.305 1.00 86.25 91 ARG A CA 1
ATOM 685 C C . ARG A 1 91 ? 2.288 18.744 -4.930 1.00 86.25 91 ARG A C 1
ATOM 687 O O . ARG A 1 91 ? 2.798 19.852 -4.770 1.00 86.25 91 ARG A O 1
ATOM 694 N N . ARG A 1 92 ? 1.774 18.043 -3.920 1.00 88.75 92 ARG A N 1
ATOM 695 C CA . ARG A 1 92 ? 1.835 18.489 -2.520 1.00 88.75 92 ARG A CA 1
ATOM 696 C C . ARG A 1 92 ? 2.157 17.334 -1.588 1.00 88.75 92 ARG A C 1
ATOM 698 O O . ARG A 1 92 ? 1.748 16.207 -1.839 1.00 88.75 92 ARG A O 1
ATOM 705 N N . THR A 1 93 ? 2.867 17.619 -0.503 1.00 92.06 93 THR A N 1
ATOM 706 C CA . THR A 1 93 ? 3.130 16.619 0.538 1.00 92.06 93 THR A CA 1
ATOM 707 C C . THR A 1 93 ? 1.926 16.483 1.458 1.00 92.06 93 THR A C 1
ATOM 709 O O . THR A 1 93 ? 1.425 17.473 2.005 1.00 92.06 93 THR A O 1
ATOM 712 N N . GLU A 1 94 ? 1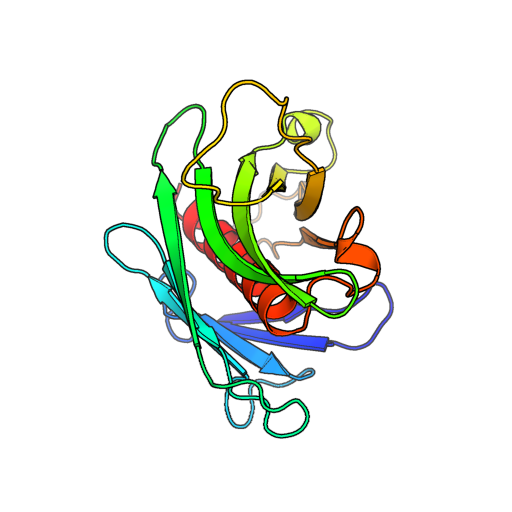.474 15.247 1.625 1.00 93.25 94 GLU A N 1
ATOM 713 C CA . GLU A 1 94 ? 0.386 14.871 2.519 1.00 93.25 94 GLU A CA 1
ATOM 714 C C . GLU A 1 94 ? 0.838 13.764 3.471 1.00 93.25 94 GLU A C 1
ATOM 716 O O . GLU A 1 94 ? 1.724 12.971 3.140 1.00 93.25 94 GLU A O 1
ATOM 721 N N . SER A 1 95 ? 0.228 13.731 4.655 1.00 95.19 95 SER A N 1
ATOM 722 C CA . SER A 1 95 ? 0.407 12.644 5.618 1.00 95.19 95 SER A CA 1
ATOM 723 C C . SER A 1 95 ? -0.769 11.685 5.578 1.00 95.19 95 SER A C 1
ATOM 725 O O . SER A 1 95 ? -1.922 12.097 5.442 1.00 95.19 95 SER A O 1
ATOM 727 N N . PHE A 1 96 ? -0.460 10.413 5.779 1.00 96.00 96 PHE A N 1
ATOM 728 C CA . PHE A 1 96 ? -1.408 9.317 5.789 1.00 96.00 96 PHE A CA 1
ATOM 729 C C . PHE A 1 96 ? -1.211 8.470 7.035 1.00 96.00 96 PHE A C 1
ATOM 731 O O . PHE A 1 96 ? -0.090 8.339 7.529 1.00 96.00 96 PHE A O 1
ATOM 738 N N . GLU A 1 97 ? -2.300 7.899 7.534 1.00 96.44 97 GLU A N 1
ATOM 739 C CA . GLU A 1 97 ? -2.277 7.025 8.699 1.00 96.44 97 GLU A CA 1
ATOM 740 C C . GLU A 1 97 ? -3.257 5.869 8.530 1.00 96.44 97 GLU A C 1
ATOM 742 O O . GLU A 1 97 ? -4.456 6.081 8.354 1.00 96.44 97 GLU A O 1
ATOM 747 N N . TRP A 1 98 ? -2.743 4.646 8.608 1.00 96.19 98 TRP A N 1
ATOM 748 C CA . TRP A 1 98 ? -3.546 3.447 8.768 1.00 96.19 98 TRP A CA 1
ATOM 749 C C . TRP A 1 98 ? -4.038 3.343 10.209 1.00 96.19 98 TRP A C 1
ATOM 751 O O . TRP A 1 98 ? -3.248 3.434 11.154 1.00 96.19 98 TRP A O 1
ATOM 761 N N . ARG A 1 99 ? -5.343 3.127 10.368 1.00 93.44 99 ARG A N 1
ATOM 762 C CA . ARG A 1 99 ? -6.019 2.912 11.653 1.00 93.44 99 ARG A CA 1
ATOM 763 C C . ARG A 1 99 ? -6.907 1.683 11.571 1.00 93.44 99 ARG A C 1
ATOM 765 O O . ARG A 1 99 ? -7.491 1.424 10.522 1.00 93.44 99 ARG A O 1
ATOM 772 N N . ILE A 1 100 ? -7.056 0.974 12.683 1.00 89.50 100 ILE A N 1
ATOM 773 C CA . ILE A 1 100 ? -8.079 -0.066 12.801 1.00 89.50 100 ILE A CA 1
ATOM 774 C C . ILE A 1 100 ? -9.457 0.600 12.730 1.00 89.50 100 ILE A C 1
ATOM 776 O O . ILE A 1 100 ? -9.711 1.584 13.430 1.00 89.50 100 ILE A O 1
ATOM 780 N N . SER A 1 101 ? -10.337 0.071 11.881 1.00 84.44 101 SER A N 1
ATOM 781 C CA . SER A 1 101 ? -11.739 0.486 11.828 1.00 84.44 101 SER A CA 1
ATOM 782 C C . SER A 1 101 ? -12.551 -0.254 12.888 1.00 84.44 101 SER A C 1
ATOM 784 O O . SER A 1 101 ? -12.409 -1.465 13.060 1.00 84.44 101 SER A O 1
ATOM 786 N N . SER A 1 102 ? -13.466 0.451 13.555 1.00 71.25 102 SER A N 1
ATOM 787 C CA . SER A 1 102 ? -14.468 -0.179 14.425 1.00 71.25 102 SER A CA 1
ATOM 788 C C . SER A 1 102 ? -15.497 -1.008 13.642 1.00 71.25 102 SER A C 1
ATOM 790 O O . SER A 1 102 ? -16.225 -1.804 14.232 1.00 71.25 102 SER A O 1
ATOM 792 N N . GLU A 1 103 ? -15.543 -0.880 12.311 1.00 64.31 103 GLU A N 1
ATOM 793 C CA . GLU A 1 103 ? -16.425 -1.661 11.432 1.00 64.31 103 GLU A CA 1
ATOM 794 C C . GLU A 1 103 ? -16.059 -3.152 11.388 1.00 64.31 103 GLU A C 1
ATOM 796 O O . GLU A 1 103 ? -16.928 -3.976 11.101 1.00 64.31 103 GLU A O 1
ATOM 801 N N . ALA A 1 104 ? -14.825 -3.524 11.756 1.00 57.50 104 ALA A N 1
ATOM 802 C CA . ALA A 1 104 ? -14.407 -4.924 11.873 1.00 57.50 104 ALA A CA 1
ATOM 803 C C . ALA A 1 104 ? -15.279 -5.724 12.865 1.00 57.50 104 ALA A C 1
ATOM 805 O O . ALA A 1 104 ? -15.453 -6.927 12.715 1.00 57.50 104 ALA A O 1
ATOM 806 N N . GLN A 1 105 ? -15.908 -5.065 13.847 1.00 55.53 105 GLN A N 1
ATOM 807 C CA . GLN A 1 105 ? -16.779 -5.724 14.829 1.00 55.53 105 GLN A CA 1
ATOM 808 C C . GLN A 1 105 ? -18.180 -6.086 14.295 1.00 55.53 105 GLN A C 1
ATOM 810 O O . GLN A 1 105 ? -18.967 -6.673 15.036 1.00 55.53 105 GLN A O 1
ATOM 815 N N . ARG A 1 106 ? -18.523 -5.764 13.034 1.00 56.62 106 ARG A N 1
ATOM 816 C CA . ARG A 1 106 ? -19.882 -5.937 12.470 1.00 56.62 106 ARG A CA 1
ATOM 817 C C . ARG A 1 106 ? -20.046 -7.092 11.458 1.00 56.62 106 ARG A C 1
ATOM 819 O O . ARG A 1 106 ? -20.931 -7.047 10.618 1.00 56.62 106 ARG A O 1
ATOM 826 N N . SER A 1 107 ? -19.282 -8.171 11.652 1.00 57.91 107 SER A N 1
ATOM 827 C CA . SER A 1 107 ? -19.594 -9.573 11.277 1.00 57.91 107 SER A CA 1
ATOM 828 C C . SER A 1 107 ? -19.116 -10.174 9.943 1.00 57.91 107 SER A C 1
ATOM 830 O O . SER A 1 107 ? -19.272 -11.384 9.795 1.00 57.91 107 SER A O 1
ATOM 832 N N . ALA A 1 108 ? -18.503 -9.434 9.010 1.00 70.62 108 ALA A N 1
ATOM 833 C CA . ALA A 1 108 ? -17.966 -10.023 7.760 1.00 70.62 108 ALA A CA 1
ATOM 834 C C . ALA A 1 108 ? -16.429 -10.140 7.713 1.00 70.62 108 ALA A C 1
ATOM 836 O O . ALA A 1 108 ? -15.888 -11.011 7.032 1.00 70.62 108 ALA A O 1
ATOM 837 N N . TYR A 1 109 ? -15.724 -9.293 8.463 1.00 76.88 109 TYR A N 1
ATOM 838 C CA . TYR A 1 109 ? -14.267 -9.180 8.418 1.00 76.88 109 TYR A CA 1
ATOM 839 C C . TYR A 1 109 ? -13.663 -9.561 9.766 1.00 76.88 109 TYR A C 1
ATOM 841 O O . TYR A 1 109 ? -14.195 -9.183 10.808 1.00 76.88 109 TYR A O 1
ATOM 849 N N . SER A 1 110 ? -12.548 -10.286 9.757 1.00 77.81 110 SER A N 1
ATOM 850 C CA . SER A 1 110 ? -11.757 -10.549 10.967 1.00 77.81 110 SER A CA 1
ATOM 851 C C . SER A 1 110 ? -10.893 -9.341 11.343 1.00 77.81 110 SER A C 1
ATOM 853 O O . SER A 1 110 ? -10.595 -9.119 12.515 1.00 77.81 110 SER A O 1
ATOM 855 N N . MET A 1 111 ? -10.531 -8.523 10.351 1.00 84.25 111 MET A N 1
ATOM 856 C CA . MET A 1 111 ? -9.704 -7.335 10.513 1.00 84.25 111 MET A CA 1
ATOM 857 C C . MET A 1 111 ? -10.054 -6.300 9.444 1.00 84.25 111 MET A C 1
ATOM 859 O O . MET A 1 111 ? -10.203 -6.648 8.276 1.00 84.25 111 MET A O 1
ATOM 863 N N . VAL A 1 112 ? -10.123 -5.019 9.821 1.00 89.94 112 VAL A N 1
ATOM 864 C CA . VAL A 1 112 ? -10.261 -3.903 8.874 1.00 89.94 112 VAL A CA 1
ATOM 865 C C . VAL A 1 112 ? -9.319 -2.775 9.272 1.00 89.94 112 VAL A C 1
ATOM 867 O O . VAL A 1 112 ? -9.411 -2.237 10.377 1.00 89.94 112 VAL A O 1
ATOM 870 N N . TRP A 1 113 ? -8.452 -2.380 8.346 1.00 93.56 113 TRP A N 1
ATOM 871 C CA . TRP A 1 113 ? -7.638 -1.175 8.443 1.00 93.56 113 TRP A CA 1
ATOM 872 C C . TRP A 1 113 ? -8.079 -0.162 7.396 1.00 93.56 113 TRP A C 1
ATOM 874 O O . TRP A 1 113 ? -8.312 -0.501 6.239 1.00 93.56 113 TRP A O 1
ATOM 884 N N . GLN A 1 114 ? -8.148 1.101 7.795 1.00 95.00 114 GLN A N 1
ATOM 885 C CA . GLN A 1 114 ? -8.480 2.229 6.935 1.00 95.00 114 GLN A CA 1
ATOM 886 C C . GLN A 1 114 ? -7.292 3.176 6.842 1.00 95.00 114 GLN A C 1
ATOM 888 O O . GLN A 1 114 ? -6.712 3.557 7.860 1.00 95.00 114 GLN A O 1
ATOM 893 N N . LEU A 1 115 ? -6.945 3.573 5.622 1.00 96.31 115 LEU A N 1
ATOM 894 C CA . LEU A 1 115 ? -5.940 4.584 5.348 1.00 96.31 115 LEU A CA 1
ATOM 895 C C . LEU A 1 115 ? -6.610 5.946 5.334 1.00 96.31 115 LEU A C 1
ATOM 897 O O . LEU A 1 115 ? -7.423 6.245 4.459 1.00 96.31 115 LEU A O 1
ATOM 901 N N . VAL A 1 116 ? -6.244 6.784 6.291 1.00 94.81 116 VAL A N 1
ATOM 902 C CA . VAL A 1 116 ? -6.794 8.123 6.452 1.00 94.81 116 VAL A CA 1
ATOM 903 C C . VAL A 1 116 ? -5.800 9.146 5.926 1.00 94.81 116 VAL A C 1
ATOM 905 O O . VAL A 1 116 ? -4.647 9.188 6.349 1.00 94.81 116 VAL A O 1
ATOM 908 N N . SER A 1 117 ? -6.260 10.013 5.031 1.00 93.69 117 SER A N 1
ATOM 909 C CA . SER A 1 117 ? -5.563 11.230 4.641 1.00 93.69 117 SER A CA 1
ATOM 910 C C . SER A 1 117 ? -5.688 12.271 5.750 1.00 93.69 117 SER A C 1
ATOM 912 O O . SER A 1 117 ? -6.786 12.734 6.061 1.00 93.69 117 SER A O 1
ATOM 914 N N . LEU A 1 118 ? -4.556 12.672 6.329 1.00 91.12 118 LEU A N 1
ATOM 915 C CA . LEU A 1 118 ? -4.478 13.716 7.357 1.00 91.12 118 LEU A CA 1
ATOM 916 C C . LEU A 1 118 ? -4.319 15.122 6.752 1.00 91.12 118 LEU A C 1
ATOM 918 O O . LEU A 1 118 ? -4.259 16.115 7.481 1.00 91.12 118 LEU A O 1
ATOM 922 N N . GLY A 1 119 ? -4.245 15.215 5.422 1.00 82.50 119 GLY A N 1
ATOM 923 C CA . GLY A 1 119 ? -4.055 16.456 4.683 1.00 82.50 119 GLY A CA 1
ATOM 924 C C . GLY A 1 119 ? -2.613 16.971 4.714 1.00 82.50 119 GLY A C 1
ATOM 925 O O . GLY A 1 119 ? -1.651 16.222 4.892 1.00 82.50 119 GLY A O 1
ATOM 926 N N . ARG A 1 120 ? -2.457 18.282 4.489 1.00 78.06 120 ARG A N 1
ATOM 927 C CA . ARG A 1 120 ? -1.148 18.933 4.311 1.00 78.06 120 ARG A CA 1
ATOM 928 C C . ARG A 1 120 ? -0.330 18.934 5.602 1.00 78.06 120 ARG A C 1
ATOM 930 O O . ARG A 1 120 ? -0.797 19.386 6.650 1.00 78.06 120 ARG A O 1
ATOM 937 N N . THR A 1 121 ? 0.950 18.601 5.479 1.00 63.69 121 THR A N 1
ATOM 938 C CA . THR A 1 121 ? 1.963 18.878 6.504 1.00 63.69 121 THR A CA 1
ATOM 939 C C . THR A 1 121 ? 2.346 20.362 6.468 1.00 63.69 121 THR A C 1
ATOM 941 O O . THR A 1 121 ? 3.390 20.726 5.932 1.00 63.69 121 THR A O 1
ATOM 944 N N . SER A 1 122 ? 1.494 21.265 6.965 1.00 51.97 122 SER A N 1
ATOM 945 C CA . SER A 1 122 ? 1.910 22.666 7.145 1.00 51.97 122 SER A CA 1
ATOM 946 C C . SER A 1 122 ? 2.616 22.842 8.489 1.00 51.97 122 SER A C 1
ATOM 948 O O . SER A 1 122 ? 2.057 22.493 9.527 1.00 51.97 122 SER A O 1
ATOM 950 N N . ARG A 1 123 ? 3.814 23.442 8.469 1.00 49.16 123 ARG A N 1
ATOM 951 C CA . ARG A 1 123 ? 4.549 23.916 9.660 1.00 49.16 123 ARG A CA 1
ATOM 952 C C . ARG A 1 123 ? 3.893 25.127 10.341 1.00 49.16 123 ARG A C 1
ATOM 954 O O . ARG A 1 123 ? 4.350 25.551 11.392 1.00 49.16 123 ARG A O 1
ATOM 961 N N . SER A 1 124 ? 2.830 25.677 9.759 1.00 51.16 124 SER A N 1
ATOM 962 C CA . SER A 1 124 ? 2.083 26.804 10.308 1.00 51.16 124 SER A CA 1
ATOM 963 C C . SER A 1 124 ? 0.609 26.688 9.921 1.00 51.16 124 SER A C 1
ATOM 965 O O . SER A 1 124 ? 0.254 26.736 8.741 1.00 51.16 124 SER A O 1
ATOM 967 N N . SER A 1 125 ? -0.253 26.417 10.894 1.00 43.91 125 SER A N 1
ATOM 968 C CA . SER A 1 125 ? -1.552 27.081 11.069 1.00 43.91 125 SER A CA 1
ATOM 969 C C . SER A 1 125 ? -2.389 26.326 12.093 1.00 43.91 125 SER A C 1
ATOM 971 O O . SER A 1 125 ? -2.607 25.115 12.030 1.00 43.91 125 SER A O 1
ATOM 973 N N . SER A 1 126 ? -2.828 27.113 13.056 1.00 49.94 126 SER A N 1
ATOM 974 C CA . SER A 1 126 ? -3.849 26.853 14.044 1.00 49.94 126 SER A CA 1
ATOM 975 C C . SER A 1 126 ? -5.216 26.537 13.404 1.00 49.94 126 SER A C 1
ATOM 977 O O . SER A 1 126 ? -5.572 27.026 12.333 1.00 49.94 126 SER A O 1
ATOM 979 N N . THR A 1 127 ? -5.976 25.692 14.108 1.00 45.81 127 THR A N 1
ATOM 980 C CA . THR A 1 127 ? -7.451 25.719 14.229 1.00 45.81 127 THR A CA 1
ATOM 981 C C . THR A 1 127 ? -8.368 25.544 13.009 1.00 45.81 127 THR A C 1
ATOM 983 O O . THR A 1 127 ? -9.570 25.767 13.146 1.00 45.81 127 THR A O 1
ATOM 986 N N . ARG A 1 128 ? -7.924 25.013 11.863 1.00 46.34 128 ARG A N 1
ATOM 987 C CA . ARG A 1 128 ? -8.878 24.403 10.908 1.00 46.34 128 ARG A CA 1
ATOM 988 C C . ARG A 1 128 ? -8.922 22.892 11.082 1.00 46.34 128 ARG A C 1
ATOM 990 O O . ARG A 1 128 ? -7.922 22.217 10.857 1.00 46.34 128 ARG A O 1
ATOM 997 N N . SER A 1 129 ? -10.093 22.396 11.496 1.00 46.12 129 SER A N 1
ATOM 998 C CA . SER A 1 129 ? -10.452 20.975 11.494 1.00 46.12 129 SER A CA 1
ATOM 999 C C . SER A 1 129 ? -9.964 20.347 10.190 1.00 46.12 129 SER A C 1
ATOM 1001 O O . SER A 1 129 ? -10.440 20.686 9.105 1.00 46.12 129 SER A O 1
ATOM 1003 N N . ARG A 1 130 ? -8.929 19.509 10.293 1.00 59.31 130 ARG A N 1
ATOM 1004 C CA . ARG A 1 130 ? -8.401 18.758 9.157 1.00 59.31 130 ARG A CA 1
ATOM 1005 C C . ARG A 1 130 ? -9.482 17.752 8.791 1.00 59.31 130 ARG A C 1
ATOM 1007 O O . ARG A 1 130 ? -9.710 16.817 9.558 1.00 59.31 130 ARG A O 1
ATOM 1014 N N . SER A 1 131 ? -10.160 17.953 7.660 1.00 61.78 131 SER A N 1
ATOM 1015 C CA . SER A 1 131 ? -11.084 16.955 7.122 1.00 61.78 131 SER A CA 1
ATOM 1016 C C . SER A 1 131 ? -10.282 15.685 6.857 1.00 61.78 131 SER A C 1
ATOM 1018 O O . SER A 1 131 ? -9.505 15.611 5.904 1.00 61.78 131 SER A O 1
ATOM 1020 N N . SER A 1 132 ? -10.404 14.735 7.775 1.00 81.38 132 SER A N 1
ATOM 1021 C CA . SER A 1 132 ? -9.797 13.421 7.652 1.00 81.38 132 SER A CA 1
ATOM 1022 C C . SER A 1 132 ? -10.649 12.636 6.664 1.00 81.38 132 SER A C 1
ATOM 1024 O O . SER A 1 132 ? -11.845 12.476 6.885 1.00 81.38 132 SER A O 1
ATOM 1026 N N . GLU A 1 133 ? -10.053 12.207 5.559 1.00 90.94 133 GLU A N 1
ATOM 1027 C CA . GLU A 1 133 ? -10.739 11.454 4.503 1.00 90.94 133 GLU A CA 1
ATOM 1028 C C . GLU A 1 133 ? -10.186 10.030 4.486 1.00 90.94 133 GLU A C 1
ATOM 1030 O O . GLU A 1 133 ? -8.967 9.854 4.480 1.00 90.94 133 GLU A O 1
ATOM 1035 N N . VAL A 1 134 ? -11.052 9.017 4.458 1.00 92.75 134 VAL A N 1
ATOM 1036 C CA . VAL A 1 134 ? -10.619 7.634 4.226 1.00 92.75 134 VAL A CA 1
ATOM 1037 C C . VAL A 1 134 ? -10.360 7.455 2.732 1.00 92.75 134 VAL A C 1
ATOM 1039 O O . VAL A 1 134 ? -11.260 7.632 1.915 1.00 92.75 134 VAL A O 1
ATOM 1042 N N . VAL A 1 135 ? -9.121 7.117 2.384 1.00 94.12 135 VAL A N 1
ATOM 1043 C CA . VAL A 1 135 ? -8.640 7.028 0.996 1.00 94.12 135 VAL A CA 1
ATOM 1044 C C . VAL A 1 135 ? -8.303 5.602 0.565 1.00 94.12 135 VAL A C 1
ATOM 1046 O O . VAL A 1 135 ? -8.199 5.321 -0.623 1.00 94.12 135 VAL A O 1
ATOM 1049 N N . ALA A 1 136 ? -8.154 4.673 1.502 1.00 94.88 136 ALA A N 1
ATOM 1050 C CA . ALA A 1 136 ? -8.085 3.254 1.184 1.00 94.88 136 ALA A CA 1
ATOM 1051 C C . ALA A 1 136 ? -8.545 2.413 2.371 1.00 94.88 136 ALA A C 1
ATOM 1053 O O . ALA A 1 136 ? -8.623 2.895 3.502 1.00 94.88 136 ALA A O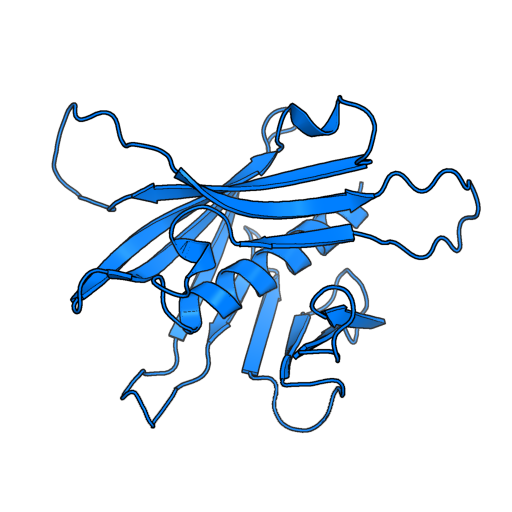 1
ATOM 1054 N N . MET A 1 137 ? -8.817 1.146 2.109 1.00 93.38 137 MET A N 1
ATOM 1055 C CA . MET A 1 137 ? -9.148 0.153 3.115 1.00 93.38 137 MET A CA 1
ATOM 1056 C C . MET A 1 137 ? -8.509 -1.177 2.738 1.00 93.38 137 MET A C 1
ATOM 1058 O O . MET A 1 137 ? -8.450 -1.527 1.560 1.00 93.38 137 MET A O 1
ATOM 1062 N N . VAL A 1 138 ? -8.041 -1.911 3.742 1.00 92.56 138 VAL A N 1
ATOM 1063 C CA . VAL A 1 138 ? -7.670 -3.319 3.617 1.00 92.56 138 VAL A CA 1
ATOM 1064 C C . VAL A 1 138 ? -8.430 -4.111 4.666 1.00 92.56 138 VAL A C 1
ATOM 1066 O O . VAL A 1 138 ? -8.520 -3.691 5.822 1.00 92.56 138 VAL A O 1
ATOM 1069 N N . HIS A 1 139 ? -8.995 -5.238 4.260 1.00 89.19 139 HIS A N 1
ATOM 1070 C CA . HIS A 1 139 ? -9.696 -6.140 5.158 1.00 89.19 139 HIS A CA 1
ATOM 1071 C C . HIS A 1 139 ? -9.234 -7.575 4.960 1.00 89.19 139 HIS A C 1
ATOM 1073 O O . HIS A 1 139 ? -8.766 -7.954 3.887 1.00 89.19 139 HIS A O 1
ATOM 1079 N N . GLU A 1 140 ? -9.404 -8.364 6.008 1.00 86.12 140 GLU A N 1
ATOM 1080 C CA . GLU A 1 140 ? -9.305 -9.813 5.960 1.00 86.12 140 GLU A CA 1
ATOM 1081 C C . GLU A 1 140 ? -10.688 -10.402 6.225 1.00 86.12 140 GLU A C 1
ATOM 1083 O O . GLU A 1 140 ? -11.413 -9.944 7.115 1.00 86.12 140 GLU A O 1
ATOM 1088 N N . ASP A 1 141 ? -11.074 -11.386 5.422 1.00 82.31 141 ASP A N 1
ATOM 1089 C CA . ASP A 1 141 ? -12.382 -12.015 5.540 1.00 82.31 141 ASP A CA 1
ATOM 1090 C C . ASP A 1 141 ? -12.403 -12.963 6.739 1.00 82.31 141 ASP A C 1
ATOM 1092 O O . ASP A 1 141 ? -11.420 -13.640 7.058 1.00 82.31 141 ASP A O 1
ATOM 1096 N N . ASN A 1 142 ? -13.552 -13.047 7.405 1.00 73.88 142 ASN A N 1
ATOM 1097 C CA . ASN A 1 142 ? -13.740 -14.018 8.470 1.00 73.88 142 ASN A CA 1
ATOM 1098 C C . ASN A 1 142 ? -13.951 -15.414 7.859 1.00 73.88 142 ASN A C 1
ATOM 1100 O O . ASN A 1 142 ? -15.072 -15.807 7.536 1.00 73.88 142 ASN A O 1
ATOM 1104 N N . THR A 1 143 ? -12.869 -16.164 7.639 1.00 63.12 143 THR A N 1
ATOM 1105 C CA . THR A 1 143 ? -12.977 -17.533 7.120 1.00 63.12 143 THR A CA 1
ATOM 1106 C C . THR A 1 143 ? -13.419 -18.479 8.240 1.00 63.12 143 THR A C 1
ATOM 1108 O O . THR A 1 143 ? -12.704 -18.733 9.205 1.00 63.12 143 THR A O 1
ATOM 1111 N N . ALA A 1 144 ? -14.635 -19.015 8.126 1.00 50.88 144 ALA A N 1
ATOM 1112 C CA . ALA A 1 144 ? -15.281 -19.850 9.141 1.00 50.88 144 ALA A CA 1
ATOM 1113 C C . ALA A 1 144 ? -14.699 -21.279 9.268 1.00 50.88 144 ALA A C 1
ATOM 1115 O O . ALA A 1 144 ? -15.441 -22.227 9.516 1.00 50.88 144 ALA A O 1
ATOM 1116 N N . SER A 1 145 ? -13.401 -21.511 9.056 1.00 47.94 145 SER A N 1
ATOM 1117 C CA . SER A 1 145 ? -12.853 -22.876 9.050 1.00 47.94 145 SER A CA 1
ATOM 1118 C C . SER A 1 145 ? -11.504 -22.977 9.748 1.00 47.94 145 SER A C 1
ATOM 1120 O O . SER A 1 145 ? -10.475 -22.573 9.218 1.00 47.94 145 SER A O 1
ATOM 1122 N N . GLY A 1 146 ? -11.532 -23.587 10.938 1.00 45.00 146 GLY A N 1
ATOM 1123 C CA . GLY A 1 146 ? -10.394 -23.875 11.817 1.00 45.00 146 GLY A CA 1
ATOM 1124 C C . GLY A 1 146 ? -9.414 -24.930 11.294 1.00 45.00 146 GLY A C 1
ATOM 1125 O O . GLY A 1 146 ? -8.970 -25.783 12.057 1.00 45.00 146 GLY A O 1
ATOM 1126 N N . SER A 1 147 ? -9.063 -24.886 10.009 1.00 43.72 147 SER A N 1
ATOM 1127 C CA . SER A 1 147 ? -7.921 -25.630 9.481 1.00 43.72 147 SER A CA 1
ATOM 1128 C C . SER A 1 147 ? -6.698 -24.719 9.472 1.00 43.72 147 SER A C 1
ATOM 1130 O O . SER A 1 147 ? -6.697 -23.678 8.820 1.00 43.72 147 SER A O 1
ATOM 1132 N N . ALA A 1 148 ? -5.625 -25.128 10.149 1.00 43.00 148 ALA A N 1
ATOM 1133 C CA . ALA A 1 148 ? -4.349 -24.410 10.222 1.00 43.00 148 ALA A CA 1
ATOM 1134 C C . ALA A 1 148 ? -3.634 -24.230 8.858 1.00 43.00 148 ALA A C 1
ATOM 1136 O O . ALA A 1 148 ? -2.563 -23.634 8.794 1.00 43.00 148 ALA A O 1
ATOM 1137 N N . SER A 1 149 ? -4.226 -24.720 7.760 1.00 47.00 149 SER A N 1
ATOM 1138 C CA . SER A 1 149 ? -3.798 -24.487 6.376 1.00 47.00 149 SER A CA 1
ATOM 1139 C C . SER A 1 149 ? -4.595 -23.379 5.659 1.00 47.00 149 SER A C 1
ATOM 1141 O O . SER A 1 149 ? -4.582 -23.331 4.429 1.00 47.00 149 SER A O 1
ATOM 1143 N N . ALA A 1 150 ? -5.347 -22.550 6.396 1.00 53.06 150 ALA A N 1
ATOM 1144 C CA . ALA A 1 150 ? -6.323 -21.598 5.867 1.00 53.06 150 ALA A CA 1
ATOM 1145 C C . ALA A 1 150 ? -5.737 -20.638 4.816 1.00 53.06 150 ALA A C 1
ATOM 1147 O O . ALA A 1 150 ? -4.842 -19.833 5.077 1.00 53.06 150 ALA A O 1
ATOM 1148 N N . GLN A 1 151 ? -6.291 -20.711 3.608 1.00 60.62 151 GLN A N 1
ATOM 1149 C CA . GLN A 1 151 ? -6.120 -19.705 2.572 1.00 60.62 151 GLN A CA 1
ATOM 1150 C C . GLN A 1 151 ? -6.703 -18.385 3.093 1.00 60.62 151 GLN A C 1
ATOM 1152 O O . GLN A 1 151 ? -7.913 -18.267 3.264 1.00 60.62 151 GLN A O 1
ATOM 1157 N N . ARG A 1 152 ? -5.842 -17.403 3.379 1.00 67.62 152 ARG A N 1
ATOM 1158 C CA . ARG A 1 152 ? -6.277 -16.064 3.793 1.00 67.62 152 ARG A CA 1
ATOM 1159 C C . ARG A 1 152 ? -6.835 -15.33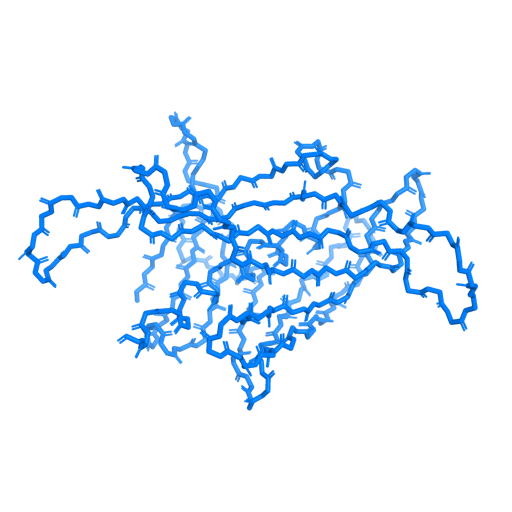4 2.579 1.00 67.62 152 ARG A C 1
ATOM 1161 O O . ARG A 1 152 ? -6.130 -15.183 1.580 1.00 67.62 152 ARG A O 1
ATOM 1168 N N . SER A 1 153 ? -8.087 -14.906 2.667 1.00 75.38 153 SER A N 1
ATOM 1169 C CA . SER A 1 153 ? -8.719 -14.028 1.688 1.00 75.38 153 SER A CA 1
ATOM 1170 C C . SER A 1 153 ? -9.009 -12.677 2.321 1.00 75.38 153 SER A C 1
ATOM 1172 O O . SER A 1 153 ? -9.160 -12.541 3.535 1.00 75.38 153 SER A O 1
ATOM 1174 N N . GLY A 1 154 ? -9.021 -11.657 1.485 1.00 82.94 154 GLY A N 1
ATOM 1175 C CA . GLY A 1 154 ? -9.237 -10.292 1.903 1.00 82.94 154 GLY A CA 1
ATOM 1176 C C . GLY A 1 154 ? -9.260 -9.387 0.690 1.00 82.94 154 GLY A C 1
ATOM 1177 O O . GLY A 1 154 ? -9.031 -9.824 -0.442 1.00 82.94 154 GLY A O 1
ATOM 1178 N N . GLY A 1 155 ? -9.526 -8.116 0.935 1.00 88.31 155 GLY A N 1
ATOM 1179 C CA . GLY A 1 155 ? -9.651 -7.120 -0.112 1.00 88.31 155 GLY A CA 1
ATOM 1180 C C . GLY A 1 155 ? -8.846 -5.880 0.209 1.00 88.31 155 GLY A C 1
ATOM 1181 O O . GLY A 1 155 ? -8.641 -5.518 1.367 1.00 88.31 155 GLY A O 1
ATOM 1182 N N . PHE A 1 156 ? -8.403 -5.217 -0.851 1.00 90.75 156 PHE A N 1
ATOM 1183 C CA . PHE A 1 156 ? -7.879 -3.865 -0.801 1.00 90.75 156 PHE A CA 1
ATOM 1184 C C . PHE A 1 156 ? -8.742 -2.997 -1.712 1.00 90.75 156 PHE A C 1
ATOM 1186 O O . PHE A 1 156 ? -9.013 -3.370 -2.853 1.00 90.75 156 PHE A O 1
ATOM 1193 N N . GLN A 1 157 ? -9.154 -1.834 -1.221 1.00 91.31 157 GLN A N 1
ATOM 1194 C CA . GLN A 1 157 ? -10.014 -0.924 -1.963 1.00 91.31 157 GLN A CA 1
ATOM 1195 C C . GLN A 1 157 ? -9.533 0.517 -1.817 1.00 91.31 157 GLN A C 1
ATOM 1197 O O . GLN A 1 157 ? -9.279 0.988 -0.708 1.00 91.31 157 GLN A O 1
ATOM 1202 N N . PHE A 1 158 ? -9.464 1.238 -2.937 1.00 92.00 158 PHE A N 1
ATOM 1203 C CA . PHE A 1 158 ? -9.326 2.692 -2.931 1.00 92.00 158 PHE A CA 1
ATOM 1204 C C . PHE A 1 158 ? -10.677 3.354 -2.663 1.00 92.00 158 PHE A C 1
ATOM 1206 O O . PHE A 1 158 ? -11.698 2.960 -3.223 1.00 92.00 158 PHE A O 1
ATOM 1213 N N . LEU A 1 159 ? -10.676 4.379 -1.816 1.00 91.69 159 LEU A N 1
ATOM 1214 C CA . LEU A 1 159 ? -11.870 5.095 -1.372 1.00 91.69 159 LEU A CA 1
ATOM 1215 C C . LEU A 1 159 ? -11.699 6.604 -1.577 1.00 91.69 159 LEU A C 1
ATOM 1217 O O . LEU A 1 159 ? -10.588 7.101 -1.773 1.00 91.69 159 LEU A O 1
ATOM 1221 N N . GLY A 1 160 ? -12.809 7.341 -1.547 1.00 88.56 160 GLY A N 1
ATOM 1222 C CA . GLY A 1 160 ? -12.795 8.794 -1.718 1.00 88.56 160 GLY A CA 1
ATOM 1223 C C . GLY A 1 160 ? -12.091 9.213 -3.011 1.00 88.56 160 GLY A C 1
ATOM 1224 O O . GLY A 1 160 ? -12.250 8.582 -4.058 1.00 88.56 160 GLY A O 1
ATOM 1225 N N . ARG A 1 161 ? -11.262 10.257 -2.944 1.00 88.25 161 ARG A N 1
ATOM 1226 C CA . ARG A 1 161 ? -10.508 10.745 -4.115 1.00 88.25 161 ARG A CA 1
ATOM 1227 C C . ARG A 1 161 ? -9.469 9.762 -4.663 1.00 88.25 161 ARG A C 1
ATOM 1229 O O . ARG A 1 161 ? -9.078 9.878 -5.818 1.00 88.25 161 ARG A O 1
ATOM 1236 N N . ALA A 1 162 ? -9.011 8.792 -3.874 1.00 88.25 162 ALA A N 1
ATOM 1237 C CA . ALA A 1 162 ? -8.053 7.806 -4.365 1.00 88.25 162 ALA A CA 1
ATOM 1238 C C . ALA A 1 162 ? -8.663 6.849 -5.394 1.00 88.25 162 ALA A C 1
ATOM 1240 O O . ALA A 1 162 ? -7.939 6.336 -6.245 1.00 88.25 162 ALA A O 1
ATOM 1241 N N . ALA A 1 163 ? -9.982 6.634 -5.346 1.00 87.06 163 ALA A N 1
ATOM 1242 C CA . ALA A 1 163 ? -10.684 5.720 -6.244 1.00 87.06 163 ALA A CA 1
ATOM 1243 C C . ALA A 1 163 ? -10.584 6.125 -7.725 1.00 87.06 163 ALA A C 1
ATOM 1245 O O . ALA A 1 163 ? -10.731 5.284 -8.604 1.00 87.06 163 ALA A O 1
ATOM 1246 N N . THR A 1 164 ? -10.302 7.398 -8.015 1.00 84.06 164 THR A N 1
ATOM 1247 C CA . THR A 1 164 ? -10.154 7.917 -9.384 1.00 84.06 164 THR A CA 1
ATOM 1248 C C . THR A 1 164 ? -8.695 8.005 -9.842 1.00 84.06 164 THR A C 1
ATOM 1250 O O . THR A 1 164 ? -8.416 8.569 -10.897 1.00 84.06 164 THR A O 1
ATOM 1253 N N . GLY A 1 165 ? -7.742 7.498 -9.050 1.00 81.50 165 GLY A N 1
ATOM 1254 C CA . GLY A 1 165 ? -6.310 7.579 -9.355 1.00 81.50 165 GLY A CA 1
ATOM 1255 C C . GLY A 1 165 ? -5.705 8.975 -9.167 1.00 81.50 165 GLY A C 1
ATOM 1256 O O . GLY A 1 165 ? -4.539 9.192 -9.493 1.00 81.50 165 GLY A O 1
ATOM 1257 N N . SER A 1 166 ? -6.452 9.928 -8.595 1.00 86.44 166 SER A N 1
ATOM 1258 C CA . SER A 1 166 ? -6.052 11.340 -8.538 1.00 86.44 166 SER A CA 1
ATOM 1259 C C . SER A 1 166 ? -4.824 11.628 -7.668 1.00 86.44 166 SER A C 1
ATOM 1261 O O . SER A 1 166 ? -4.370 12.766 -7.624 1.00 86.44 166 SER A O 1
ATOM 1263 N N . MET A 1 167 ? -4.347 10.649 -6.896 1.00 89.19 167 MET A N 1
ATOM 1264 C CA . MET A 1 167 ? -3.245 10.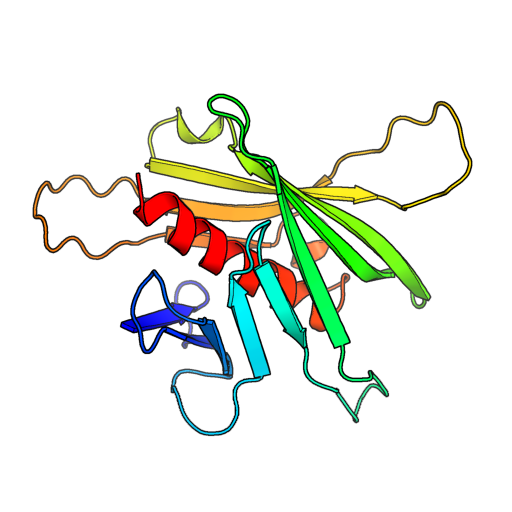809 -5.940 1.00 89.19 167 MET A CA 1
ATOM 1265 C C . MET A 1 167 ? -1.874 10.480 -6.546 1.00 89.19 167 MET A C 1
ATOM 1267 O O . MET A 1 167 ? -0.843 10.758 -5.928 1.00 89.19 167 MET A O 1
ATOM 1271 N N . GLY A 1 168 ? -1.857 9.940 -7.767 1.00 90.31 168 GLY A N 1
ATOM 1272 C CA . GLY A 1 168 ? -0.652 9.605 -8.513 1.00 90.31 168 GLY A CA 1
ATOM 1273 C C . GLY A 1 168 ? -0.163 8.168 -8.301 1.00 90.31 168 GLY A C 1
ATOM 1274 O O . GLY A 1 168 ? -0.527 7.462 -7.351 1.00 90.31 168 GLY A O 1
ATOM 1275 N N . TYR A 1 169 ? 0.707 7.726 -9.209 1.00 90.31 169 TYR A N 1
ATOM 1276 C CA . TYR A 1 169 ? 1.191 6.342 -9.267 1.00 90.31 169 TYR A CA 1
ATOM 1277 C C . TYR A 1 169 ? 2.004 5.930 -8.032 1.00 90.31 169 TYR A C 1
ATOM 1279 O O . TYR A 1 169 ? 1.758 4.883 -7.438 1.00 90.31 169 TYR A O 1
ATOM 1287 N N . HIS A 1 170 ? 2.957 6.761 -7.602 1.00 93.12 170 HIS A N 1
ATOM 1288 C CA . HIS A 1 170 ? 3.780 6.471 -6.421 1.00 93.12 170 HIS A CA 1
ATOM 1289 C C . HIS A 1 170 ? 2.942 6.286 -5.161 1.00 93.12 170 HIS A C 1
ATOM 1291 O O . HIS A 1 170 ? 3.231 5.397 -4.358 1.00 93.12 170 HIS A O 1
ATOM 1297 N N . TRP A 1 171 ? 1.897 7.098 -5.000 1.00 94.50 171 TRP A N 1
ATOM 1298 C CA . TRP A 1 171 ? 0.978 6.964 -3.877 1.00 94.50 171 TRP A CA 1
ATOM 1299 C C . TRP A 1 171 ? 0.220 5.641 -3.936 1.00 94.50 171 TRP A C 1
ATOM 1301 O O . TRP A 1 171 ? 0.180 4.927 -2.941 1.00 94.50 171 TRP A O 1
ATOM 1311 N N . THR A 1 172 ? -0.280 5.271 -5.115 1.00 92.94 172 THR A N 1
ATOM 1312 C CA . THR A 1 172 ? -0.982 4.000 -5.360 1.00 92.94 172 THR A CA 1
ATOM 1313 C C . THR A 1 172 ? -0.112 2.804 -4.960 1.00 92.94 172 THR A C 1
ATOM 1315 O O . THR A 1 172 ? -0.535 1.954 -4.177 1.00 92.94 172 THR A O 1
ATOM 1318 N N . VAL A 1 173 ? 1.143 2.781 -5.423 1.00 93.50 173 VAL A N 1
ATOM 1319 C CA . VAL A 1 173 ? 2.124 1.741 -5.073 1.00 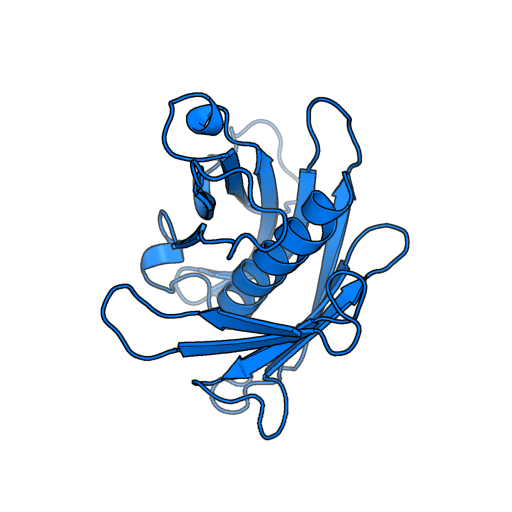93.50 173 VAL A CA 1
ATOM 1320 C C . VAL A 1 173 ? 2.401 1.715 -3.569 1.00 93.50 173 VAL A C 1
ATOM 1322 O O . VAL A 1 173 ? 2.449 0.644 -2.969 1.00 93.50 173 VAL A O 1
ATOM 1325 N N . THR A 1 174 ? 2.546 2.882 -2.939 1.00 95.88 174 THR A N 1
ATOM 1326 C CA . THR A 1 174 ? 2.817 2.989 -1.496 1.00 95.88 174 THR A CA 1
ATOM 1327 C C . THR A 1 174 ? 1.625 2.528 -0.656 1.00 95.88 174 THR A C 1
ATOM 1329 O O . THR A 1 174 ? 1.807 1.801 0.318 1.00 95.88 174 THR A O 1
ATOM 1332 N N . ALA A 1 175 ? 0.397 2.901 -1.025 1.00 95.69 175 ALA A N 1
ATOM 1333 C CA . ALA A 1 175 ? -0.825 2.469 -0.350 1.00 95.69 175 ALA A CA 1
ATOM 1334 C C . ALA A 1 175 ? -0.980 0.941 -0.419 1.00 95.69 175 ALA A C 1
ATOM 1336 O O . ALA A 1 175 ? -1.226 0.292 0.597 1.00 95.69 175 ALA A O 1
ATOM 1337 N N . LEU A 1 176 ? -0.726 0.357 -1.591 1.00 93.81 176 LEU A N 1
ATOM 1338 C CA . LEU A 1 176 ? -0.765 -1.087 -1.777 1.00 93.81 176 LEU A CA 1
ATOM 1339 C C . LEU A 1 176 ? 0.326 -1.799 -0.965 1.00 93.81 176 LEU A C 1
ATOM 1341 O O . LEU A 1 176 ? 0.027 -2.695 -0.179 1.00 93.81 176 LEU A O 1
ATOM 1345 N N . MET A 1 177 ? 1.583 -1.366 -1.084 1.00 95.00 177 MET A N 1
ATOM 1346 C CA . MET A 1 177 ? 2.705 -1.951 -0.341 1.00 95.00 177 MET A CA 1
ATOM 1347 C C . MET A 1 177 ? 2.530 -1.822 1.175 1.00 95.00 177 MET A C 1
ATOM 1349 O O . MET A 1 177 ? 2.798 -2.775 1.905 1.00 95.00 177 MET A O 1
ATOM 1353 N N . SER A 1 178 ? 2.039 -0.676 1.655 1.00 95.50 178 SER A N 1
ATOM 1354 C CA . SER A 1 178 ? 1.763 -0.473 3.080 1.00 95.50 178 SER A CA 1
ATOM 1355 C C . SER A 1 178 ? 0.656 -1.391 3.600 1.00 95.50 178 SER A C 1
ATOM 1357 O O . SER A 1 178 ? 0.793 -1.925 4.697 1.00 95.50 178 SER A O 1
ATOM 1359 N N . SER A 1 179 ? -0.380 -1.669 2.803 1.00 93.69 179 SER A N 1
ATOM 1360 C CA . SER A 1 179 ? -1.409 -2.645 3.185 1.00 93.69 179 SER A CA 1
ATOM 1361 C C . SER A 1 179 ? -0.843 -4.061 3.337 1.00 93.69 179 SER A C 1
ATOM 1363 O O . SER A 1 179 ? -1.141 -4.743 4.316 1.00 93.69 179 SER A O 1
ATOM 1365 N N . VAL A 1 180 ? 0.053 -4.480 2.432 1.00 91.19 180 VAL A N 1
ATOM 1366 C CA . VAL A 1 180 ? 0.696 -5.796 2.516 1.00 91.19 180 VAL A CA 1
ATOM 1367 C C . VAL A 1 180 ? 1.515 -5.903 3.793 1.00 91.19 180 VAL A C 1
ATOM 1369 O O . VAL A 1 180 ? 1.370 -6.886 4.511 1.00 91.19 180 VAL A O 1
ATOM 1372 N N . VAL A 1 181 ? 2.359 -4.914 4.109 1.00 89.94 181 VAL A N 1
ATOM 1373 C CA . VAL A 1 181 ? 3.208 -5.016 5.308 1.00 89.94 181 VAL A CA 1
ATOM 1374 C C . VAL A 1 181 ? 2.403 -4.983 6.610 1.00 89.94 181 VAL A C 1
ATOM 1376 O O . VAL A 1 181 ? 2.828 -5.590 7.589 1.00 89.94 181 VAL A O 1
ATOM 1379 N N . ILE A 1 182 ? 1.223 -4.351 6.625 1.00 90.06 182 ILE A N 1
ATOM 1380 C CA . ILE A 1 182 ? 0.286 -4.431 7.758 1.00 90.06 182 ILE A CA 1
ATOM 1381 C C . ILE A 1 182 ? -0.224 -5.863 7.926 1.00 90.06 182 ILE A C 1
ATOM 1383 O O . ILE A 1 182 ? -0.217 -6.391 9.039 1.00 90.06 182 ILE A O 1
ATOM 1387 N N . LEU A 1 183 ? -0.587 -6.535 6.829 1.00 86.06 183 LEU A N 1
ATOM 1388 C CA . LEU A 1 183 ? -0.940 -7.958 6.866 1.00 86.06 183 LEU A CA 1
ATOM 1389 C C . LEU A 1 183 ? 0.243 -8.816 7.339 1.00 86.06 183 LEU A C 1
ATOM 1391 O O . LEU A 1 183 ? 0.052 -9.747 8.117 1.00 86.06 183 LEU A O 1
ATOM 1395 N N . GLN A 1 184 ? 1.476 -8.484 6.940 1.00 83.31 184 GLN A N 1
ATOM 1396 C CA . GLN A 1 184 ? 2.673 -9.180 7.426 1.00 83.31 184 GLN A CA 1
ATOM 1397 C C . GLN A 1 184 ? 2.892 -9.015 8.938 1.00 83.31 184 GLN A C 1
ATOM 1399 O O . GLN A 1 184 ? 3.314 -9.965 9.598 1.00 83.31 184 GLN A O 1
ATOM 1404 N N . ASP A 1 185 ? 2.648 -7.822 9.486 1.00 81.25 185 ASP A N 1
ATOM 1405 C CA . ASP A 1 185 ? 2.888 -7.526 10.902 1.00 81.25 185 ASP A CA 1
ATOM 1406 C C . ASP A 1 185 ? 1.798 -8.109 11.808 1.00 81.25 185 ASP A C 1
ATOM 1408 O O . ASP A 1 185 ? 2.120 -8.676 12.846 1.00 81.25 185 ASP A O 1
ATOM 1412 N N . THR A 1 186 ? 0.536 -8.059 11.377 1.00 73.88 186 THR A N 1
ATOM 1413 C CA . THR A 1 186 ? -0.617 -8.638 12.100 1.00 73.88 186 THR A CA 1
ATOM 1414 C C . THR A 1 186 ? -0.588 -10.164 12.154 1.00 73.88 186 THR A C 1
ATOM 1416 O O . THR A 1 186 ? -1.090 -10.752 13.098 1.00 73.88 186 THR A O 1
ATOM 1419 N N . SER A 1 187 ? 0.090 -10.821 11.210 1.00 62.41 187 SER A N 1
ATOM 1420 C CA . SER A 1 187 ? 0.294 -12.283 11.221 1.00 62.41 187 SER A CA 1
ATOM 1421 C C . SER A 1 187 ? 1.255 -12.783 12.309 1.00 62.41 187 SER A C 1
ATOM 1423 O O . SER A 1 187 ? 1.598 -13.965 12.322 1.00 62.41 187 SER A O 1
ATOM 1425 N N . ARG A 1 188 ? 1.812 -11.883 13.128 1.00 57.59 188 ARG A N 1
ATOM 1426 C CA . ARG A 1 188 ? 2.787 -12.215 14.177 1.00 57.59 188 ARG A CA 1
ATOM 1427 C C . ARG A 1 188 ? 2.158 -12.397 15.555 1.00 57.59 188 ARG A C 1
ATOM 1429 O O . ARG A 1 188 ? 2.849 -12.923 16.426 1.00 57.59 188 ARG A O 1
ATOM 1436 N N . GLU A 1 189 ? 0.941 -11.898 15.748 1.00 44.16 189 GLU A N 1
ATOM 1437 C CA . GLU A 1 189 ? 0.175 -11.997 16.999 1.00 44.16 189 GLU A CA 1
ATOM 1438 C C . GLU A 1 189 ? -0.694 -13.257 16.996 1.00 44.16 189 GLU A C 1
ATOM 1440 O O . GLU A 1 189 ? -0.762 -13.899 18.068 1.00 44.16 189 GLU A O 1
#

Radius of gyration: 16.76 Å; chains: 1; bounding box: 33×53×41 Å

pLDDT: mean 83.09, std 14.17, range [43.0, 96.75]